Protein AF-A0A318NT45-F1 (afdb_monomer_lite)

Sequence (258 aa):
MYYARTGRYRSPLPPISAAEARRVRETSVDDDAWSARWTHQFTDLLQAVGDGPMYAGRWTLAWGMPSWSVAAHWHRLPAVDPDQGHITWFGYGDPVEDQRDILPLRRLSPHGAARVRSYRRQVREGVLPPALLWWVSGLDILLVLDGHDRIAAALAEHTVPAVVVLAPAPGPTWAAGADRHIVREYEGRLQALQPAANHGDELAKANIANITRRFAGQLNDVARSEGRTRAWPLPGGRAAWQQQAAQLAPDWTIGPAG

Radius of gyration: 21.65 Å; chains: 1; bounding box: 61×39×62 Å

pLDDT: mean 89.92, std 10.66, range [31.64, 98.5]

Structure (mmCIF, N/CA/C/O backbone):
data_AF-A0A318NT45-F1
#
_entry.id   AF-A0A318NT45-F1
#
loop_
_atom_site.group_PDB
_atom_site.id
_atom_site.type_symbol
_atom_site.label_atom_id
_atom_site.label_alt_id
_atom_site.label_comp_id
_atom_site.label_asym_id
_atom_site.label_entity_id
_atom_site.label_seq_id
_atom_site.pdbx_PDB_ins_code
_atom_site.Cartn_x
_atom_site.Cartn_y
_atom_site.Cartn_z
_atom_site.occupancy
_atom_site.B_iso_or_equiv
_atom_site.auth_seq_id
_atom_site.auth_comp_id
_atom_site.auth_asym_id
_atom_site.auth_atom_id
_atom_site.pdbx_PDB_model_num
ATOM 1 N N . MET A 1 1 ? -17.694 10.038 -3.379 1.00 78.38 1 MET A N 1
ATOM 2 C CA . MET A 1 1 ? -18.304 8.902 -2.644 1.00 78.38 1 MET A CA 1
ATOM 3 C C . MET A 1 1 ? -18.057 9.085 -1.158 1.00 78.38 1 MET A C 1
ATOM 5 O O . MET A 1 1 ? -16.931 9.388 -0.814 1.00 78.38 1 MET A O 1
ATOM 9 N N . TYR A 1 2 ? -19.044 8.937 -0.276 1.00 85.25 2 TYR A N 1
ATOM 10 C CA . TYR A 1 2 ? -18.831 9.150 1.165 1.00 85.25 2 TYR A CA 1
ATOM 11 C C . TYR A 1 2 ? -18.380 7.868 1.876 1.00 85.25 2 TYR A C 1
ATOM 13 O O . TYR A 1 2 ? -18.775 6.771 1.477 1.00 85.25 2 TYR A O 1
ATOM 21 N N . TYR A 1 3 ? -17.597 8.003 2.950 1.00 88.25 3 TYR A N 1
ATOM 22 C CA . TYR A 1 3 ? -17.246 6.906 3.857 1.00 88.25 3 TYR A CA 1
ATOM 23 C C . TYR A 1 3 ? -17.456 7.292 5.328 1.00 88.25 3 TYR A C 1
ATOM 25 O O . TYR A 1 3 ? -17.278 8.450 5.703 1.00 88.25 3 TYR A O 1
ATOM 33 N N . ALA A 1 4 ? -17.763 6.296 6.163 1.00 90.38 4 ALA A N 1
ATOM 34 C CA . ALA A 1 4 ? -17.699 6.381 7.621 1.00 90.38 4 ALA A CA 1
ATOM 35 C C . ALA A 1 4 ? -16.933 5.185 8.186 1.00 90.38 4 ALA A C 1
ATOM 37 O O . ALA A 1 4 ? -17.137 4.039 7.778 1.00 90.38 4 ALA A O 1
ATOM 38 N N . ARG A 1 5 ? -16.069 5.450 9.163 1.00 90.81 5 ARG A N 1
ATOM 39 C CA . ARG A 1 5 ? -15.395 4.428 9.958 1.00 90.81 5 ARG A CA 1
ATOM 40 C C . ARG A 1 5 ? -16.253 4.073 11.153 1.00 90.81 5 ARG A C 1
ATOM 42 O O . ARG A 1 5 ? -16.656 4.925 11.931 1.00 90.81 5 ARG A O 1
ATOM 49 N N . THR A 1 6 ? -16.448 2.781 11.351 1.00 90.38 6 THR A N 1
ATOM 50 C CA . THR A 1 6 ? -17.269 2.256 12.449 1.00 90.38 6 THR A CA 1
ATOM 51 C C . THR A 1 6 ? -16.499 2.136 13.767 1.00 90.38 6 THR A C 1
ATOM 53 O O . THR A 1 6 ? -17.055 1.709 14.774 1.00 90.38 6 THR A O 1
ATOM 56 N N . GLY A 1 7 ? -15.185 2.394 13.759 1.00 89.50 7 GLY A N 1
ATOM 57 C CA . GLY A 1 7 ? -14.290 2.138 14.895 1.00 89.50 7 GLY A CA 1
ATOM 58 C C . GLY A 1 7 ? -14.068 0.651 15.211 1.00 89.50 7 GLY A C 1
ATOM 59 O O . GLY A 1 7 ? -13.307 0.324 16.118 1.00 89.50 7 GLY A O 1
ATOM 60 N N . ARG A 1 8 ? -14.694 -0.268 14.462 1.00 90.56 8 ARG A N 1
ATOM 61 C CA . ARG A 1 8 ? -14.620 -1.721 14.704 1.00 90.56 8 ARG A CA 1
ATOM 62 C C . ARG A 1 8 ? -13.540 -2.430 13.899 1.00 90.56 8 ARG A C 1
ATOM 64 O O . ARG A 1 8 ? -13.354 -3.632 14.071 1.00 90.56 8 ARG A O 1
ATOM 71 N N . TYR A 1 9 ? -12.853 -1.707 13.018 1.00 93.12 9 TYR A N 1
ATOM 72 C CA . TYR A 1 9 ? -11.833 -2.289 12.164 1.00 93.12 9 TYR A CA 1
ATOM 73 C C . TYR A 1 9 ? -10.718 -2.948 12.982 1.00 93.12 9 TYR A C 1
ATOM 75 O O . TYR A 1 9 ? -10.145 -2.341 13.891 1.00 93.12 9 TYR A O 1
ATOM 83 N N . ARG A 1 10 ? -10.375 -4.179 12.605 1.00 92.12 10 ARG A N 1
ATOM 84 C CA . ARG A 1 10 ? -9.208 -4.908 13.095 1.00 92.12 10 ARG A CA 1
ATOM 85 C C . ARG A 1 10 ? -8.443 -5.426 11.890 1.00 92.12 10 ARG A C 1
ATOM 87 O O . ARG A 1 10 ? -9.055 -5.870 10.926 1.00 92.12 10 ARG A O 1
ATOM 94 N N . SER A 1 11 ? -7.117 -5.349 11.965 1.00 94.25 11 SER A N 1
ATOM 95 C CA . SER A 1 11 ? -6.263 -5.973 10.958 1.00 94.25 11 SER A CA 1
ATOM 96 C C . SER A 1 11 ? -6.586 -7.467 10.880 1.00 94.25 11 SER A C 1
ATOM 98 O O . SER A 1 11 ? -6.708 -8.088 11.942 1.00 94.25 11 SER A O 1
ATOM 100 N N . PRO A 1 12 ? -6.726 -8.044 9.673 1.00 93.38 12 PRO A N 1
ATOM 101 C CA . PRO A 1 12 ? -6.897 -9.484 9.525 1.00 93.38 12 PRO A CA 1
ATOM 102 C C . PRO A 1 12 ? -5.607 -10.239 9.865 1.00 93.38 12 PRO A C 1
ATOM 104 O O . PRO A 1 12 ? -5.652 -11.431 10.140 1.00 93.38 12 PRO A O 1
ATOM 107 N N . LEU A 1 13 ? -4.454 -9.559 9.861 1.00 94.19 13 LEU A N 1
ATOM 108 C CA . LEU A 1 13 ? -3.160 -10.187 10.084 1.00 94.19 13 LEU A CA 1
ATOM 109 C C . L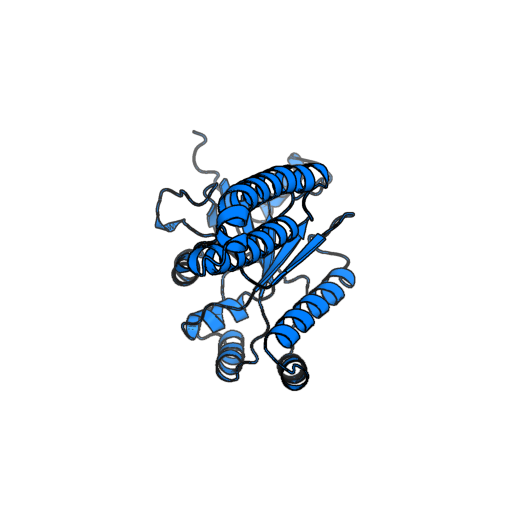EU A 1 13 ? -2.793 -10.232 11.574 1.00 94.19 13 LEU A C 1
ATOM 111 O O . LEU A 1 13 ? -3.100 -9.294 12.322 1.00 94.19 13 LEU A O 1
ATOM 115 N N . PRO A 1 14 ? -2.073 -11.278 12.020 1.00 93.19 14 PRO A N 1
ATOM 116 C CA . PRO A 1 14 ? -1.515 -11.299 13.361 1.00 93.19 14 PRO A CA 1
ATOM 117 C C . PRO A 1 14 ? -0.481 -10.170 13.540 1.00 93.19 14 PRO A C 1
ATOM 119 O O . PRO A 1 14 ? 0.184 -9.767 12.582 1.00 93.19 14 PRO A O 1
ATOM 122 N N . PRO A 1 15 ? -0.300 -9.647 14.768 1.00 93.12 15 PRO A N 1
ATOM 123 C CA . PRO A 1 15 ? 0.688 -8.606 15.021 1.00 93.12 15 PRO A CA 1
ATOM 124 C C . PRO A 1 15 ? 2.115 -9.069 14.704 1.00 93.12 15 PRO A C 1
ATOM 126 O O . PRO A 1 15 ? 2.600 -10.039 15.280 1.00 93.12 15 PRO A O 1
ATOM 129 N N . ILE A 1 16 ? 2.820 -8.307 13.868 1.00 94.94 16 ILE A N 1
ATOM 130 C CA . ILE A 1 16 ? 4.244 -8.528 13.591 1.00 94.94 16 ILE A CA 1
ATOM 131 C C . ILE A 1 16 ? 5.082 -8.006 14.761 1.00 94.94 16 ILE A C 1
ATOM 133 O O . ILE A 1 16 ? 4.992 -6.829 15.142 1.00 94.94 16 ILE A O 1
ATOM 137 N N . SER A 1 17 ? 5.903 -8.887 15.334 1.00 95.12 17 SER A N 1
ATOM 138 C CA . SER A 1 17 ? 6.776 -8.544 16.459 1.00 95.12 17 SER A CA 1
ATOM 139 C C . SER A 1 17 ? 8.066 -7.854 15.999 1.00 95.12 17 SER A C 1
ATOM 141 O O . SER A 1 17 ? 8.555 -8.071 14.894 1.00 95.12 17 SER A O 1
ATOM 143 N N . ALA A 1 18 ? 8.675 -7.051 16.877 1.00 95.75 18 ALA A N 1
ATOM 144 C CA . ALA A 1 18 ? 9.970 -6.429 16.585 1.00 95.75 18 ALA A CA 1
ATOM 145 C C . ALA A 1 18 ? 11.101 -7.464 16.428 1.00 95.75 18 ALA A C 1
ATOM 147 O O . ALA A 1 18 ? 12.020 -7.254 15.645 1.00 95.75 18 ALA A O 1
ATOM 148 N N . ALA A 1 19 ? 11.044 -8.578 17.169 1.00 97.25 19 ALA A N 1
ATOM 149 C CA . ALA A 1 19 ? 12.025 -9.658 17.055 1.00 97.25 19 ALA A CA 1
ATOM 150 C C . ALA A 1 19 ? 11.951 -10.334 15.681 1.00 97.25 19 ALA A C 1
ATOM 152 O O . ALA A 1 19 ? 12.971 -10.585 15.050 1.00 97.25 19 ALA A O 1
ATOM 153 N N . GLU A 1 20 ? 10.735 -10.564 15.191 1.00 96.62 20 GLU A N 1
ATOM 154 C CA . GLU A 1 20 ? 10.505 -11.052 13.837 1.00 96.62 20 GLU A CA 1
ATOM 155 C C . GLU A 1 20 ? 11.012 -10.080 12.776 1.00 96.62 20 GLU A C 1
ATOM 157 O O . GLU A 1 20 ? 11.734 -10.496 11.875 1.00 96.62 20 GLU A O 1
ATOM 162 N N . ALA A 1 21 ? 10.705 -8.791 12.916 1.00 96.88 21 ALA A N 1
ATOM 163 C CA . ALA A 1 21 ? 11.161 -7.781 11.972 1.00 96.88 21 ALA A CA 1
ATOM 164 C C . ALA A 1 21 ? 12.695 -7.734 11.855 1.00 96.88 21 ALA A C 1
ATOM 166 O O . ALA A 1 21 ? 13.238 -7.721 10.750 1.00 96.88 21 ALA A O 1
ATOM 167 N N . ARG A 1 22 ? 13.399 -7.795 12.993 1.00 97.50 22 ARG A N 1
ATOM 168 C CA . ARG A 1 22 ? 14.869 -7.867 13.027 1.00 97.50 22 ARG A CA 1
ATOM 169 C C . ARG A 1 22 ? 15.399 -9.150 12.404 1.00 97.50 22 ARG A C 1
ATOM 171 O O . ARG A 1 22 ? 16.281 -9.072 11.561 1.00 97.50 22 ARG A O 1
ATOM 178 N N . ARG A 1 23 ? 14.804 -10.302 12.724 1.00 97.56 23 ARG A N 1
ATOM 179 C CA . ARG A 1 23 ? 15.178 -11.594 12.127 1.00 97.56 23 ARG A CA 1
ATOM 180 C C . ARG A 1 23 ? 15.067 -11.568 10.600 1.00 97.56 23 ARG A C 1
ATOM 182 O O . ARG A 1 23 ? 15.953 -12.065 9.906 1.00 97.56 23 ARG A O 1
ATOM 189 N N . VAL A 1 24 ? 13.991 -10.993 10.056 1.00 96.94 24 VAL A N 1
ATOM 190 C CA . VAL A 1 24 ? 13.841 -10.842 8.599 1.00 96.94 24 VAL A CA 1
ATOM 191 C C . VAL A 1 24 ? 14.944 -9.938 8.042 1.00 96.94 24 VAL A C 1
ATOM 193 O O . VAL A 1 24 ? 15.505 -10.259 6.997 1.00 96.94 24 VAL A O 1
ATOM 196 N N . ARG A 1 25 ? 15.319 -8.859 8.745 1.00 96.62 25 ARG A N 1
ATOM 197 C CA . ARG A 1 25 ? 16.386 -7.950 8.294 1.00 96.62 25 ARG A CA 1
ATOM 198 C C . ARG A 1 25 ? 17.746 -8.634 8.305 1.00 96.62 25 ARG A C 1
ATOM 200 O O . ARG A 1 25 ? 18.435 -8.593 7.299 1.00 96.62 25 ARG A O 1
ATOM 207 N N . GLU A 1 26 ? 18.098 -9.290 9.403 1.00 96.88 26 GLU A N 1
ATOM 208 C CA . GLU A 1 26 ? 19.373 -9.996 9.589 1.00 96.88 26 GLU A CA 1
ATOM 209 C C . GLU A 1 26 ? 19.586 -11.109 8.555 1.00 96.88 26 GLU A C 1
ATOM 211 O O . GLU A 1 26 ? 20.712 -11.390 8.161 1.00 96.88 26 GLU A O 1
ATOM 216 N N . THR A 1 27 ? 18.500 -11.735 8.095 1.00 96.44 27 THR A N 1
ATOM 217 C CA . THR A 1 27 ? 18.540 -12.799 7.076 1.00 96.44 27 THR A CA 1
ATOM 218 C C . THR A 1 27 ? 18.368 -12.285 5.641 1.00 96.44 27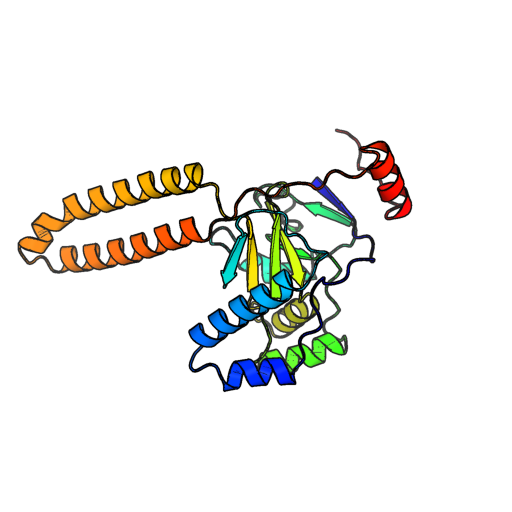 THR A C 1
ATOM 220 O O . THR A 1 27 ? 18.351 -13.083 4.696 1.00 96.44 27 THR A O 1
ATOM 223 N N . SER A 1 28 ? 18.222 -10.973 5.448 1.00 97.25 28 SER A N 1
ATOM 224 C CA . SER A 1 28 ? 18.153 -10.336 4.130 1.00 97.25 28 SER A CA 1
ATOM 225 C C . SER A 1 28 ? 19.535 -9.831 3.733 1.00 97.25 28 SER A C 1
ATOM 227 O O . SER A 1 28 ? 20.132 -9.039 4.452 1.00 97.25 28 SER A O 1
ATOM 229 N N . VAL A 1 29 ? 20.045 -10.300 2.593 1.00 96.25 29 VAL A N 1
ATOM 230 C CA . VAL A 1 29 ? 21.380 -9.918 2.095 1.00 96.25 29 VAL A CA 1
ATOM 231 C C . VAL A 1 29 ? 21.423 -8.482 1.567 1.00 96.25 29 VAL A C 1
ATOM 233 O O . VAL A 1 29 ? 22.469 -7.842 1.605 1.00 96.25 29 VAL A O 1
ATOM 236 N N . ASP A 1 30 ? 20.281 -7.979 1.109 1.00 96.44 30 ASP A N 1
ATOM 237 C CA . ASP A 1 30 ? 20.070 -6.646 0.560 1.00 96.44 30 ASP A CA 1
ATOM 238 C C . ASP A 1 30 ? 18.588 -6.236 0.712 1.00 96.44 30 ASP A C 1
ATOM 240 O O . ASP A 1 30 ? 17.769 -6.942 1.320 1.00 96.44 30 ASP A O 1
ATOM 244 N N . ASP A 1 31 ? 18.240 -5.062 0.183 1.00 95.44 31 ASP A N 1
ATOM 245 C CA . ASP A 1 31 ? 16.881 -4.522 0.247 1.00 95.44 31 ASP A CA 1
ATOM 246 C C . ASP A 1 31 ? 15.896 -5.263 -0.680 1.00 95.44 31 ASP A C 1
ATOM 248 O O . ASP A 1 31 ? 14.694 -5.303 -0.393 1.00 95.44 31 ASP A O 1
ATOM 252 N N . ASP A 1 32 ? 16.384 -5.920 -1.736 1.00 95.69 32 ASP A N 1
ATOM 253 C CA . ASP A 1 32 ? 15.561 -6.744 -2.627 1.00 95.69 32 ASP A CA 1
ATOM 254 C C . ASP A 1 32 ? 15.127 -8.033 -1.919 1.00 95.69 32 ASP A C 1
ATOM 256 O O . ASP A 1 32 ? 13.942 -8.385 -1.918 1.00 95.69 32 ASP A O 1
ATOM 260 N N . ALA A 1 33 ? 16.053 -8.698 -1.224 1.00 97.38 33 ALA A N 1
ATOM 261 C CA . ALA A 1 33 ? 15.767 -9.852 -0.381 1.00 97.38 33 ALA A CA 1
ATOM 262 C C . ALA A 1 33 ? 14.804 -9.489 0.757 1.00 97.38 33 ALA A C 1
ATOM 264 O O . ALA A 1 33 ? 13.873 -10.247 1.038 1.00 97.38 33 ALA A O 1
ATOM 265 N N . TRP A 1 34 ? 14.978 -8.318 1.378 1.00 97.31 34 TRP A N 1
ATOM 266 C CA . TRP A 1 34 ? 14.046 -7.798 2.384 1.00 97.31 34 TRP A CA 1
ATOM 267 C C . TRP A 1 34 ? 12.632 -7.634 1.816 1.00 97.31 34 TRP A C 1
ATOM 269 O O . TRP A 1 34 ? 11.659 -8.123 2.400 1.00 97.31 34 TRP A O 1
ATOM 279 N N . SER A 1 35 ? 12.525 -7.001 0.648 1.00 97.19 35 SER A N 1
ATOM 280 C CA . SER A 1 35 ? 11.254 -6.756 -0.037 1.00 97.19 35 SER A CA 1
ATOM 281 C C . SER A 1 35 ? 10.554 -8.062 -0.426 1.00 97.19 35 SER A C 1
ATOM 283 O O . SER A 1 35 ? 9.358 -8.244 -0.170 1.00 97.19 35 SER A O 1
ATOM 285 N N . ALA A 1 36 ? 11.307 -9.013 -0.984 1.00 96.69 36 ALA A N 1
ATOM 286 C CA . ALA A 1 36 ? 10.805 -10.327 -1.372 1.00 96.69 36 ALA A CA 1
ATOM 287 C C . ALA A 1 36 ? 10.332 -11.146 -0.160 1.00 96.69 36 ALA A C 1
ATOM 289 O O . ALA A 1 36 ? 9.245 -11.728 -0.201 1.00 96.69 36 ALA A O 1
ATOM 290 N N . ARG A 1 37 ? 11.096 -11.154 0.942 1.00 97.69 37 ARG A N 1
ATOM 291 C CA . ARG A 1 37 ? 10.732 -11.887 2.167 1.00 97.69 37 ARG A CA 1
ATOM 292 C C . ARG A 1 37 ? 9.445 -11.364 2.792 1.00 97.69 37 ARG A C 1
ATOM 294 O O . ARG A 1 37 ? 8.595 -12.171 3.151 1.00 97.69 37 ARG A O 1
ATOM 301 N N . TRP A 1 38 ? 9.260 -10.048 2.886 1.00 98.00 38 TRP A N 1
ATOM 302 C CA . TRP A 1 38 ? 8.002 -9.494 3.402 1.00 98.00 38 TRP A CA 1
ATOM 303 C C . TRP A 1 38 ? 6.815 -9.756 2.485 1.00 98.00 38 TRP A C 1
ATOM 305 O O . TRP A 1 38 ? 5.723 -10.046 2.970 1.00 98.00 38 TRP A O 1
ATOM 315 N N . THR A 1 39 ? 7.023 -9.689 1.170 1.00 97.31 39 THR A N 1
ATOM 316 C CA . THR A 1 39 ? 5.981 -10.021 0.190 1.00 97.31 39 THR A CA 1
ATOM 317 C C . THR A 1 39 ? 5.548 -11.486 0.334 1.00 97.31 39 THR A C 1
ATOM 319 O O . THR A 1 39 ? 4.351 -11.780 0.373 1.00 97.31 39 THR A O 1
ATOM 322 N N . HIS A 1 40 ? 6.505 -12.404 0.505 1.00 96.69 40 HIS A N 1
ATOM 323 C CA . HIS A 1 40 ? 6.228 -13.813 0.795 1.00 96.69 40 HIS A CA 1
ATOM 324 C C . HIS A 1 40 ? 5.523 -13.987 2.144 1.00 96.69 40 HIS A C 1
ATOM 326 O O . HIS A 1 40 ? 4.498 -14.654 2.227 1.00 96.69 40 HIS A O 1
ATOM 332 N N . GLN A 1 41 ? 6.012 -13.328 3.193 1.00 96.69 41 GLN A N 1
ATOM 333 C CA . GLN A 1 41 ? 5.420 -13.420 4.522 1.00 96.69 41 GLN A CA 1
ATOM 334 C C . GLN A 1 41 ? 3.966 -12.929 4.541 1.00 96.69 41 GLN A C 1
ATOM 336 O O . GLN A 1 41 ? 3.111 -13.580 5.135 1.00 96.69 41 GLN A O 1
ATOM 341 N N . PHE A 1 42 ? 3.646 -11.818 3.872 1.00 97.19 42 PHE A N 1
ATOM 342 C CA . PHE A 1 42 ? 2.253 -11.391 3.737 1.00 97.19 42 PHE A CA 1
ATOM 343 C C . PHE A 1 42 ? 1.414 -12.369 2.922 1.00 97.19 42 PHE A C 1
ATOM 345 O O . PHE A 1 42 ? 0.241 -12.537 3.237 1.00 97.19 42 PHE A O 1
ATOM 352 N N . THR A 1 43 ? 1.998 -13.033 1.924 1.00 95.19 43 THR A N 1
ATOM 353 C CA . THR A 1 43 ? 1.310 -14.093 1.178 1.00 95.19 43 THR A CA 1
ATOM 354 C C . THR A 1 43 ? 0.919 -15.240 2.111 1.00 95.19 43 THR A C 1
ATOM 356 O O . THR A 1 43 ? -0.253 -15.609 2.144 1.00 95.19 43 THR A O 1
ATOM 359 N N . ASP A 1 44 ? 1.853 -15.739 2.923 1.00 94.94 44 ASP A N 1
ATOM 360 C CA . ASP A 1 44 ? 1.591 -16.820 3.883 1.00 94.94 44 ASP A CA 1
ATOM 361 C C . ASP A 1 44 ? 0.528 -16.414 4.912 1.00 94.94 44 ASP A C 1
ATOM 363 O O . ASP A 1 44 ? -0.423 -17.153 5.171 1.00 94.94 44 ASP A O 1
ATOM 367 N N . LEU A 1 45 ? 0.656 -15.206 5.471 1.00 94.81 45 LEU A N 1
ATOM 368 C CA . LEU A 1 45 ? -0.291 -14.684 6.455 1.00 94.81 45 LEU A CA 1
ATOM 369 C C . LEU A 1 45 ? -1.694 -14.509 5.862 1.00 94.81 45 LEU A C 1
ATOM 371 O O . LEU A 1 45 ? -2.671 -14.854 6.519 1.00 94.81 45 LEU A O 1
ATOM 375 N N . LEU A 1 46 ? -1.803 -13.999 4.631 1.00 94.50 46 LEU A N 1
ATOM 376 C CA . LEU A 1 46 ? -3.085 -13.815 3.948 1.00 94.50 46 LEU A CA 1
ATOM 377 C C . LEU A 1 46 ? -3.743 -15.143 3.556 1.00 94.50 46 LEU A C 1
ATOM 379 O O . LEU A 1 46 ? -4.964 -15.234 3.573 1.00 94.50 46 LEU A O 1
ATOM 383 N N . GLN A 1 47 ? -2.959 -16.169 3.220 1.00 91.56 47 GLN A N 1
ATOM 384 C CA . GLN A 1 47 ? -3.490 -17.507 2.938 1.00 91.56 47 GLN A CA 1
ATOM 385 C C . GLN A 1 47 ? -3.947 -18.234 4.207 1.00 91.56 47 GLN A C 1
ATOM 387 O O . GLN A 1 47 ? -4.875 -19.039 4.152 1.00 91.56 47 GLN A O 1
ATOM 392 N N . ALA A 1 48 ? -3.306 -17.959 5.344 1.00 91.44 48 ALA A N 1
ATOM 393 C CA . ALA A 1 48 ? -3.664 -18.558 6.625 1.00 91.44 48 ALA A CA 1
ATOM 394 C C . ALA A 1 48 ? -4.944 -17.961 7.237 1.00 91.44 48 ALA A C 1
ATOM 396 O O . ALA A 1 48 ? -5.601 -18.621 8.045 1.00 91.44 48 ALA A O 1
ATOM 397 N N . VAL A 1 49 ? -5.305 -16.722 6.883 1.00 87.56 49 VAL A N 1
ATOM 398 C CA . VAL A 1 49 ? -6.513 -16.061 7.398 1.00 87.56 49 VAL A CA 1
ATOM 399 C C . VAL A 1 49 ? -7.718 -16.397 6.518 1.00 87.56 49 VAL A C 1
ATOM 401 O O . VAL A 1 49 ? -7.733 -16.129 5.322 1.00 87.56 49 VAL A O 1
ATOM 404 N N . GLY A 1 50 ? -8.754 -16.993 7.115 1.00 76.44 50 GLY A N 1
ATOM 405 C CA . GLY A 1 50 ? -10.000 -17.311 6.402 1.00 76.44 50 GLY A CA 1
ATOM 406 C C . GLY A 1 50 ? -10.882 -16.085 6.145 1.00 76.44 50 GLY A C 1
ATOM 407 O O . GLY A 1 50 ? -11.583 -16.026 5.139 1.00 76.44 50 GLY A O 1
ATOM 408 N N . ASP A 1 51 ? -10.798 -15.086 7.027 1.00 78.56 51 ASP A N 1
ATOM 409 C CA . ASP A 1 51 ? -11.593 -13.861 6.972 1.00 78.56 51 ASP A CA 1
ATOM 410 C C . ASP A 1 51 ? -10.723 -12.691 6.495 1.00 78.56 51 ASP A C 1
ATOM 412 O O . ASP A 1 51 ? -10.069 -11.998 7.279 1.00 78.56 51 ASP A O 1
ATOM 416 N N . GLY A 1 52 ? -10.696 -12.473 5.180 1.00 83.69 52 GLY A N 1
ATOM 417 C CA . GLY A 1 52 ? -9.907 -11.418 4.550 1.00 83.69 52 GLY A CA 1
ATOM 418 C C . GLY A 1 52 ? -10.533 -10.895 3.256 1.00 83.69 52 GLY A C 1
ATOM 419 O O . GLY A 1 52 ? -11.584 -11.367 2.825 1.00 83.69 52 GLY A O 1
ATOM 420 N N . PRO A 1 53 ? -9.887 -9.923 2.592 1.00 87.88 53 PRO A N 1
ATOM 421 C CA . PRO A 1 53 ? -10.379 -9.355 1.337 1.00 87.88 53 PRO A CA 1
ATOM 422 C C . PRO A 1 53 ? -10.225 -10.304 0.135 1.00 87.88 53 PRO A C 1
ATOM 424 O O . PRO A 1 53 ? -10.527 -9.928 -0.995 1.00 87.88 53 PRO A O 1
ATOM 427 N N . MET A 1 54 ? -9.715 -11.520 0.326 1.00 90.75 54 MET A N 1
ATOM 428 C CA . MET A 1 54 ? -9.451 -12.438 -0.773 1.00 90.75 54 MET A CA 1
ATOM 429 C C . MET A 1 54 ? -10.674 -13.306 -1.067 1.00 90.75 54 MET A C 1
ATOM 431 O O . MET A 1 54 ? -11.217 -13.976 -0.198 1.00 90.75 54 MET A O 1
ATOM 435 N N . TYR A 1 55 ? -11.094 -13.312 -2.329 1.00 88.56 55 TYR A N 1
ATOM 436 C CA . TYR A 1 55 ? -12.045 -14.275 -2.883 1.00 88.56 55 TYR A CA 1
ATOM 437 C C . TYR A 1 55 ? -11.331 -15.182 -3.892 1.00 88.56 55 TYR A C 1
ATOM 439 O O . TYR A 1 55 ? -10.216 -14.884 -4.332 1.00 88.56 55 TYR A O 1
ATOM 447 N N . ALA A 1 56 ? -11.995 -16.268 -4.299 1.00 88.75 56 ALA A N 1
ATOM 448 C CA . ALA A 1 56 ? -11.464 -17.212 -5.279 1.00 88.75 56 ALA A CA 1
ATOM 449 C C . ALA A 1 56 ? -11.031 -16.510 -6.579 1.00 88.75 56 ALA A C 1
ATOM 451 O O . ALA A 1 56 ? -11.844 -15.918 -7.296 1.00 88.75 56 ALA A O 1
ATOM 452 N N . GLY A 1 57 ? -9.740 -16.586 -6.889 1.00 89.62 57 GLY A N 1
ATOM 453 C CA . GLY A 1 57 ? -9.155 -15.924 -8.045 1.00 89.62 57 GLY A CA 1
ATOM 454 C C . GLY A 1 57 ? -7.651 -15.743 -7.902 1.00 89.62 57 GLY A C 1
ATOM 455 O O . GLY A 1 57 ? -7.044 -16.153 -6.915 1.00 89.62 57 GLY A O 1
ATOM 456 N N . ARG A 1 58 ? -7.051 -15.118 -8.915 1.00 92.00 58 ARG A N 1
ATOM 457 C CA . ARG A 1 58 ? -5.641 -14.729 -8.889 1.00 92.00 58 ARG A CA 1
ATOM 458 C C . ARG A 1 58 ? -5.498 -13.367 -8.221 1.00 92.00 58 ARG A C 1
ATOM 460 O O . ARG A 1 58 ? -6.252 -12.449 -8.536 1.00 92.00 58 ARG A O 1
ATOM 467 N N . TRP A 1 59 ? -4.499 -13.251 -7.360 1.00 94.00 59 TRP A N 1
ATOM 468 C CA . TRP A 1 59 ? -4.136 -12.034 -6.643 1.00 94.00 59 TRP A CA 1
ATOM 469 C C . TRP A 1 59 ? -2.660 -11.724 -6.874 1.00 94.00 59 TRP A C 1
ATOM 471 O O . TRP A 1 59 ? -1.869 -12.629 -7.147 1.00 94.00 59 TRP A O 1
ATOM 481 N N . THR A 1 60 ? -2.308 -10.451 -6.778 1.00 93.94 60 THR A N 1
ATOM 482 C CA . THR A 1 60 ? -0.940 -9.946 -6.804 1.00 93.94 60 THR A CA 1
ATOM 483 C C . THR A 1 60 ? -0.627 -9.299 -5.459 1.00 93.94 60 THR A C 1
ATOM 485 O O . THR A 1 60 ? -1.469 -8.625 -4.862 1.00 93.94 60 THR A O 1
ATOM 488 N N . LEU A 1 61 ? 0.594 -9.530 -4.976 1.00 95.19 61 LEU A N 1
ATOM 489 C CA . LEU A 1 61 ? 1.219 -8.710 -3.947 1.00 95.19 61 LEU A CA 1
ATOM 490 C C . LEU A 1 61 ? 2.425 -8.029 -4.587 1.00 95.19 61 LEU A C 1
ATOM 492 O O . LEU A 1 61 ? 3.357 -8.705 -5.026 1.00 95.19 61 LEU A O 1
ATOM 496 N N . ALA A 1 62 ? 2.390 -6.704 -4.665 1.00 94.50 62 ALA A N 1
ATOM 497 C CA . ALA A 1 62 ? 3.450 -5.905 -5.262 1.00 94.50 62 ALA A CA 1
ATOM 498 C C . ALA A 1 62 ? 4.123 -5.038 -4.198 1.00 94.50 62 ALA A C 1
ATOM 500 O O . ALA A 1 62 ? 3.454 -4.370 -3.414 1.00 94.50 62 ALA A O 1
ATOM 501 N N . TRP A 1 63 ? 5.453 -5.045 -4.170 1.00 95.75 63 TRP A N 1
ATOM 502 C CA . TRP A 1 63 ? 6.211 -4.116 -3.341 1.00 95.75 63 TRP A CA 1
ATOM 503 C C . TRP A 1 63 ? 6.166 -2.704 -3.931 1.00 95.75 63 TRP A C 1
ATOM 505 O O . TRP A 1 63 ? 6.395 -2.525 -5.130 1.00 95.75 63 TRP A O 1
ATOM 515 N N . GLY A 1 64 ? 5.958 -1.713 -3.067 1.00 94.75 64 GLY A N 1
ATOM 516 C CA . GLY A 1 64 ? 5.936 -0.301 -3.430 1.00 94.75 64 GLY A CA 1
ATOM 517 C C . GLY A 1 64 ? 4.553 0.209 -3.824 1.00 94.75 64 GLY A C 1
ATOM 518 O O . GLY A 1 64 ? 3.602 -0.549 -4.005 1.00 94.75 64 GLY A O 1
ATOM 519 N N . MET A 1 65 ? 4.446 1.534 -3.910 1.00 93.62 65 MET A N 1
ATOM 520 C CA . MET A 1 65 ? 3.227 2.182 -4.375 1.00 93.62 65 MET A CA 1
ATOM 521 C C . MET A 1 65 ? 3.069 2.014 -5.894 1.00 93.62 65 MET A C 1
ATOM 523 O O . MET A 1 65 ? 4.076 1.962 -6.607 1.00 93.62 65 MET A O 1
ATOM 527 N N . PRO A 1 66 ? 1.831 1.990 -6.408 1.00 91.44 66 PRO A N 1
ATOM 528 C CA . PRO A 1 66 ? 1.579 1.991 -7.843 1.00 91.44 66 PRO A CA 1
ATOM 529 C C . PRO A 1 66 ? 2.102 3.259 -8.525 1.00 91.44 66 PRO A C 1
ATOM 531 O O . PRO A 1 66 ? 2.188 4.322 -7.904 1.00 91.44 66 PRO A O 1
ATOM 534 N N . SER A 1 67 ? 2.394 3.175 -9.823 1.00 86.25 67 SER A N 1
ATOM 535 C CA . SER A 1 67 ? 2.965 4.289 -10.597 1.00 86.25 67 SER A CA 1
ATOM 536 C C . SER A 1 67 ? 2.038 5.501 -10.738 1.00 86.25 67 SER A C 1
ATOM 538 O O . SER A 1 67 ? 2.520 6.605 -10.973 1.00 86.25 67 SER A O 1
ATOM 540 N N . TRP A 1 68 ? 0.726 5.315 -10.571 1.00 86.94 68 TRP 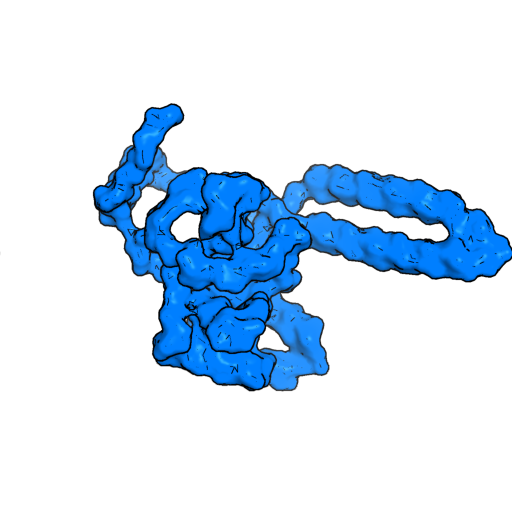A N 1
ATOM 541 C CA . TRP A 1 68 ? -0.263 6.395 -10.578 1.00 86.94 68 TRP A CA 1
ATOM 542 C C . TRP A 1 68 ? -0.328 7.172 -9.253 1.00 86.94 68 TRP A C 1
ATOM 544 O O . TRP A 1 68 ? -0.946 8.232 -9.206 1.00 86.94 68 TRP A O 1
ATOM 554 N N . SER A 1 69 ? 0.297 6.669 -8.183 1.00 89.62 69 SER A N 1
ATOM 555 C CA . SER A 1 69 ? 0.274 7.326 -6.873 1.00 89.62 69 SER A CA 1
ATOM 556 C C . SER A 1 69 ? 1.096 8.617 -6.841 1.00 89.62 69 SER A C 1
ATOM 558 O O . SER A 1 69 ? 2.118 8.761 -7.516 1.00 89.62 69 SER A O 1
ATOM 560 N N . VAL A 1 70 ? 0.680 9.559 -5.997 1.00 89.19 70 VAL A N 1
ATOM 561 C CA . VAL A 1 70 ? 1.328 10.858 -5.825 1.00 89.19 70 VAL A CA 1
ATOM 562 C C . VAL A 1 70 ? 2.033 10.886 -4.473 1.00 89.19 70 VAL A C 1
ATOM 564 O O . VAL A 1 70 ? 1.418 11.013 -3.416 1.00 89.19 70 VAL A O 1
ATOM 567 N N . ALA A 1 71 ? 3.366 10.845 -4.493 1.00 89.19 71 ALA A N 1
ATOM 568 C CA . ALA A 1 71 ? 4.184 10.775 -3.278 1.00 89.19 71 ALA A CA 1
ATOM 569 C C . ALA A 1 71 ? 3.863 11.870 -2.235 1.00 89.19 71 ALA A C 1
ATOM 571 O O . ALA A 1 71 ? 3.911 11.614 -1.032 1.00 89.19 71 ALA A O 1
ATOM 572 N N . ALA A 1 72 ? 3.480 13.074 -2.679 1.00 88.06 72 ALA A N 1
ATOM 573 C CA . ALA A 1 72 ? 3.121 14.187 -1.798 1.00 88.06 72 ALA A CA 1
ATOM 574 C C . ALA A 1 72 ? 1.887 13.910 -0.911 1.00 88.06 72 ALA A C 1
ATOM 576 O O . ALA A 1 72 ? 1.748 14.533 0.146 1.00 88.06 72 ALA A O 1
ATOM 577 N N . HIS A 1 73 ? 1.014 12.966 -1.288 1.00 89.88 73 HIS A N 1
ATOM 578 C CA . HIS A 1 73 ? -0.176 12.608 -0.509 1.00 89.88 73 HIS A CA 1
ATOM 579 C C . HIS A 1 73 ? 0.171 11.984 0.853 1.00 89.88 73 HIS A C 1
ATOM 581 O O . HIS A 1 73 ? -0.577 12.164 1.816 1.00 89.88 73 HIS A O 1
ATOM 587 N N . TRP A 1 74 ? 1.338 11.342 0.996 1.00 91.38 74 TRP A N 1
ATOM 588 C CA .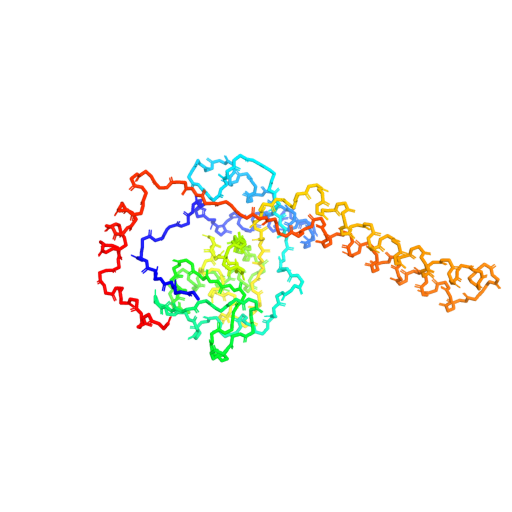 TRP A 1 74 ? 1.779 10.767 2.273 1.00 91.38 74 TRP A CA 1
ATOM 589 C C . TRP A 1 74 ? 1.865 11.792 3.405 1.00 91.38 74 TRP A C 1
ATOM 591 O O . TRP A 1 74 ? 1.430 11.520 4.523 1.00 91.38 74 TRP A O 1
ATOM 601 N N . HIS A 1 75 ? 2.393 12.983 3.121 1.00 85.19 75 HIS A N 1
ATOM 602 C CA . HIS A 1 75 ? 2.556 14.034 4.128 1.00 85.19 75 HIS A CA 1
ATOM 603 C C . HIS A 1 75 ? 1.227 14.669 4.542 1.00 85.19 75 HIS A C 1
ATOM 605 O O . HIS A 1 75 ? 1.114 15.182 5.654 1.00 85.19 75 HIS A O 1
ATOM 611 N N . ARG A 1 76 ? 0.217 14.615 3.666 1.00 85.12 76 ARG A N 1
ATOM 612 C CA . ARG A 1 76 ? -1.131 15.117 3.952 1.00 85.12 76 ARG A CA 1
ATOM 613 C C . ARG A 1 76 ? -1.941 14.133 4.780 1.00 85.12 76 ARG A C 1
ATOM 615 O O . ARG A 1 76 ? -2.772 14.572 5.568 1.00 85.12 76 ARG A O 1
ATOM 622 N N . LEU A 1 77 ? -1.669 12.832 4.645 1.00 87.44 77 LEU A N 1
ATOM 623 C CA . LEU A 1 77 ? -2.465 11.756 5.234 1.00 87.44 77 LEU A CA 1
ATOM 624 C C . LEU A 1 77 ? -2.854 11.984 6.710 1.00 87.44 77 LEU A C 1
ATOM 626 O O . LEU A 1 77 ? -4.027 11.806 7.011 1.00 87.44 77 LEU A O 1
ATOM 630 N N . PRO A 1 78 ? -1.969 12.427 7.631 1.00 83.94 78 PRO A N 1
ATOM 631 C CA . PRO A 1 78 ? -2.361 12.672 9.023 1.00 83.94 78 PRO A CA 1
ATOM 632 C C . PRO A 1 78 ? -3.354 13.830 9.217 1.00 83.94 78 PRO A C 1
ATOM 634 O O . PRO A 1 78 ? -4.101 13.828 10.192 1.00 83.94 78 PRO A O 1
ATOM 637 N N . ALA A 1 79 ? -3.343 14.824 8.325 1.00 80.06 79 ALA A N 1
ATOM 638 C CA . ALA A 1 79 ? -4.249 15.971 8.368 1.00 80.06 79 ALA A CA 1
ATOM 639 C C . ALA A 1 79 ? -5.623 15.650 7.755 1.00 80.06 79 ALA A C 1
ATOM 641 O O . ALA A 1 79 ? -6.624 16.233 8.163 1.00 80.06 79 ALA A O 1
ATOM 642 N N . VAL A 1 80 ? -5.675 14.694 6.821 1.00 73.81 80 VAL A N 1
ATOM 643 C CA . VAL A 1 80 ? -6.864 14.353 6.017 1.00 73.81 80 VAL A CA 1
ATOM 644 C C . VAL A 1 80 ? -7.459 12.998 6.429 1.00 73.81 80 VAL A C 1
ATOM 646 O O . VAL A 1 80 ? -7.897 12.201 5.604 1.00 73.81 80 VAL A O 1
ATOM 649 N N . ASP A 1 81 ? -7.459 12.724 7.741 1.00 81.81 81 ASP A N 1
ATOM 650 C CA . ASP A 1 81 ? -7.873 11.442 8.337 1.00 81.81 81 ASP A CA 1
ATOM 651 C C . ASP A 1 81 ? -9.112 11.535 9.269 1.00 81.81 81 ASP A C 1
ATOM 653 O O . ASP A 1 81 ? -9.051 11.106 10.436 1.00 81.81 81 ASP A O 1
ATOM 657 N N . PRO A 1 82 ? -10.250 12.121 8.831 1.00 86.06 82 PRO A N 1
ATOM 658 C CA . PRO A 1 82 ? -11.469 12.136 9.631 1.00 86.06 82 PRO A CA 1
ATOM 659 C C . PRO A 1 82 ? -12.159 10.762 9.637 1.00 86.06 82 PRO A C 1
ATOM 661 O O . PRO A 1 82 ? -11.987 9.938 8.733 1.00 86.06 82 PRO A O 1
ATOM 664 N N . ASP A 1 83 ? -12.970 10.512 10.670 1.00 88.50 83 ASP A N 1
ATOM 665 C CA . ASP A 1 83 ? -13.745 9.268 10.788 1.00 88.50 83 ASP A CA 1
ATOM 666 C C . ASP A 1 83 ? -14.929 9.215 9.810 1.00 88.50 83 ASP A C 1
ATOM 668 O O . ASP A 1 83 ? -15.404 8.129 9.486 1.00 88.50 83 ASP A O 1
ATOM 672 N N . GLN A 1 84 ? -15.359 10.364 9.290 1.00 88.00 84 GLN A N 1
ATOM 673 C CA . GLN A 1 84 ? -16.325 10.481 8.202 1.00 88.00 84 GLN A CA 1
ATOM 674 C C . GLN A 1 84 ? -15.800 11.475 7.168 1.00 88.00 84 GLN A C 1
ATOM 676 O O . GLN A 1 84 ? -15.227 12.499 7.537 1.00 88.00 84 GLN A O 1
ATOM 681 N N . GLY A 1 85 ? -15.987 11.184 5.886 1.00 84.69 85 GLY A N 1
ATOM 682 C CA . GLY A 1 85 ? -15.501 12.049 4.815 1.00 84.69 85 GLY A CA 1
ATOM 683 C C . GLY A 1 85 ? -15.937 11.565 3.442 1.00 84.69 85 GLY A C 1
ATOM 684 O O . GLY A 1 85 ? -16.829 10.721 3.316 1.00 84.69 85 GLY A O 1
ATOM 685 N N . HIS A 1 86 ? -15.295 12.080 2.398 1.00 82.12 86 HIS A N 1
ATOM 686 C CA . HIS A 1 86 ? -15.585 11.683 1.027 1.00 82.12 86 HIS A CA 1
ATOM 687 C C . HIS A 1 86 ? -14.314 11.329 0.262 1.00 82.12 86 HIS A C 1
ATOM 689 O O . HIS A 1 86 ? -13.272 11.935 0.453 1.00 82.12 86 HIS A O 1
ATOM 695 N N . ILE A 1 87 ? -14.389 10.294 -0.565 1.00 80.81 87 ILE A N 1
ATOM 696 C CA . ILE A 1 87 ? -13.374 9.867 -1.524 1.00 80.81 87 ILE A CA 1
ATOM 697 C C . ILE A 1 87 ? -13.756 10.466 -2.875 1.00 80.81 87 ILE A C 1
ATOM 699 O O . ILE A 1 87 ? -14.898 10.295 -3.334 1.00 80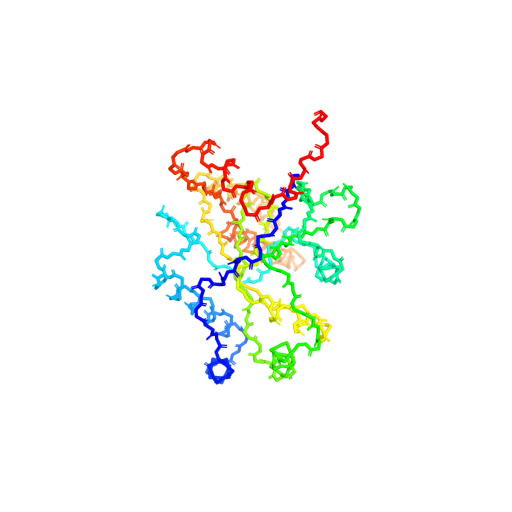.81 87 ILE A O 1
ATOM 703 N N . THR A 1 88 ? -12.816 11.165 -3.497 1.00 73.25 88 THR A N 1
ATOM 704 C CA . THR A 1 88 ? -12.941 11.669 -4.864 1.00 73.25 88 THR A CA 1
ATOM 705 C C . THR A 1 88 ? -12.423 10.612 -5.835 1.00 73.25 88 THR A C 1
ATOM 707 O O . THR A 1 88 ? -11.478 9.885 -5.542 1.00 73.25 88 THR A O 1
ATOM 710 N N . TRP A 1 89 ? -13.103 10.461 -6.968 1.00 66.19 89 TRP A N 1
ATOM 711 C CA . TRP A 1 89 ? -12.706 9.504 -8.000 1.00 66.19 89 TRP A CA 1
ATOM 712 C C . TRP A 1 89 ? -11.510 10.066 -8.787 1.00 66.19 89 TRP A C 1
ATOM 714 O O . TRP A 1 89 ? -11.497 11.264 -9.083 1.00 66.19 89 TRP A O 1
ATOM 724 N N . PHE A 1 90 ? -10.531 9.219 -9.127 1.00 61.78 90 PHE A N 1
ATOM 725 C CA . PHE A 1 90 ? -9.350 9.554 -9.937 1.00 61.78 90 PHE A CA 1
ATOM 726 C C . PHE A 1 90 ? -8.402 10.624 -9.374 1.00 61.78 90 PHE A C 1
ATOM 728 O O . PHE A 1 90 ? -7.652 11.237 -10.131 1.00 61.78 90 PHE A O 1
ATOM 735 N N . GLY A 1 91 ? -8.427 10.896 -8.066 1.00 53.38 91 GLY A N 1
ATOM 736 C CA . GLY A 1 91 ? -7.471 11.818 -7.434 1.00 53.38 91 GLY A CA 1
ATOM 737 C C . GLY A 1 91 ? -7.551 13.280 -7.907 1.00 53.38 91 GLY A C 1
ATOM 738 O O . GLY A 1 91 ? -6.794 14.115 -7.420 1.00 53.38 91 GLY A O 1
ATOM 739 N N . TYR A 1 92 ? -8.496 13.633 -8.787 1.00 58.06 92 TYR A N 1
ATOM 740 C CA . TYR A 1 92 ? -8.735 15.003 -9.266 1.00 58.06 92 TYR A CA 1
ATOM 741 C C . TYR A 1 92 ? -9.494 15.875 -8.248 1.00 58.06 92 TYR A C 1
ATOM 743 O O . TYR A 1 92 ? -10.063 16.898 -8.616 1.00 58.06 92 TYR A O 1
ATOM 751 N N . GLY A 1 93 ? -9.549 15.453 -6.983 1.00 53.47 93 GLY A N 1
ATOM 752 C CA . GLY A 1 93 ? -10.476 15.962 -5.981 1.00 53.47 93 GLY A CA 1
ATOM 753 C C . GLY A 1 93 ? -10.395 17.466 -5.747 1.00 53.47 93 GLY A C 1
ATOM 754 O O . GLY A 1 93 ? -9.383 17.971 -5.257 1.00 53.47 93 GLY A O 1
ATOM 755 N N . ASP A 1 94 ? -11.499 18.132 -6.082 1.00 53.34 94 ASP A N 1
ATOM 756 C CA . ASP A 1 94 ? -12.009 19.310 -5.393 1.00 53.34 94 ASP A CA 1
ATOM 757 C C . ASP A 1 94 ? -12.831 18.813 -4.179 1.00 53.34 94 ASP A C 1
ATOM 759 O O . ASP A 1 94 ? -13.717 17.969 -4.368 1.00 53.34 94 ASP A O 1
ATOM 763 N N . PRO A 1 95 ? -12.528 19.262 -2.952 1.00 64.44 95 PRO A N 1
ATOM 764 C CA . PRO A 1 95 ? -11.490 20.231 -2.643 1.00 64.44 95 PRO A CA 1
ATOM 765 C C . PRO A 1 95 ? -10.114 19.568 -2.457 1.00 64.44 95 PRO A C 1
ATOM 767 O O . PRO A 1 95 ? -9.995 18.371 -2.185 1.00 64.44 95 PRO A O 1
ATOM 770 N N . VAL A 1 96 ? -9.048 20.349 -2.671 1.00 68.38 96 VAL A N 1
ATOM 771 C CA . VAL A 1 96 ? -7.646 19.874 -2.717 1.00 68.38 96 VAL A CA 1
ATOM 772 C C . VAL A 1 96 ? -7.246 19.125 -1.443 1.00 68.38 96 VAL A C 1
ATOM 774 O O . VAL A 1 96 ? -6.407 18.219 -1.479 1.00 68.38 96 VAL A O 1
ATOM 777 N N . GLU A 1 97 ? -7.853 19.488 -0.317 1.00 67.81 97 GLU A N 1
ATOM 778 C CA . GLU A 1 97 ? -7.682 18.840 0.979 1.00 67.81 97 GLU A CA 1
ATOM 779 C C . GLU A 1 97 ? -8.147 17.379 1.023 1.00 67.81 97 GLU A C 1
ATOM 781 O O . GLU A 1 97 ? -7.700 16.650 1.900 1.00 67.81 97 GLU A O 1
ATOM 786 N N . ASP A 1 98 ? -8.959 16.904 0.078 1.00 70.88 98 ASP A N 1
ATOM 787 C CA . ASP A 1 98 ? -9.412 15.508 0.041 1.00 70.88 98 ASP A CA 1
ATOM 788 C C . ASP A 1 98 ? -8.591 14.610 -0.899 1.00 70.88 98 ASP A C 1
ATOM 790 O O . ASP A 1 98 ? -8.827 13.398 -0.966 1.00 70.88 98 ASP A O 1
ATOM 794 N N . GLN A 1 99 ? -7.581 15.169 -1.577 1.00 78.75 99 GLN A N 1
ATOM 795 C CA . GLN A 1 99 ? -6.669 14.420 -2.447 1.00 78.75 99 GLN A CA 1
ATOM 796 C C . GLN A 1 99 ? -5.826 13.421 -1.650 1.00 78.75 99 GLN A C 1
ATOM 798 O O . GLN A 1 99 ? -4.988 13.793 -0.819 1.00 78.75 99 GLN A O 1
ATOM 803 N N . ARG A 1 100 ? -6.039 12.134 -1.930 1.00 84.31 100 ARG A N 1
ATOM 804 C CA . ARG A 1 100 ? -5.308 11.018 -1.329 1.00 84.31 100 ARG A CA 1
ATOM 805 C C . ARG A 1 100 ? -5.390 9.781 -2.213 1.00 84.31 100 ARG A C 1
ATOM 807 O O . ARG A 1 100 ? -6.436 9.493 -2.780 1.00 84.31 100 ARG A O 1
ATOM 814 N N . ASP A 1 101 ? -4.319 8.998 -2.208 1.00 89.38 101 ASP A N 1
ATOM 815 C CA . ASP A 1 101 ? -4.287 7.681 -2.866 1.00 89.38 101 ASP A CA 1
ATOM 816 C C . ASP A 1 101 ? -4.688 6.557 -1.905 1.00 89.38 101 ASP A C 1
ATOM 818 O O . ASP A 1 101 ? -4.935 5.420 -2.309 1.00 89.38 101 ASP A O 1
ATOM 822 N N . ILE A 1 102 ? -4.703 6.870 -0.604 1.00 92.38 102 ILE A N 1
ATOM 823 C CA . ILE A 1 102 ? -4.823 5.906 0.481 1.00 92.38 102 ILE A CA 1
ATOM 824 C C . ILE A 1 102 ? -5.921 6.335 1.448 1.00 92.38 102 ILE A C 1
ATOM 826 O O . ILE A 1 102 ? -5.970 7.487 1.875 1.00 92.38 102 ILE A O 1
ATOM 830 N N . LEU A 1 103 ? -6.753 5.381 1.864 1.00 93.56 103 LEU A N 1
ATOM 831 C CA . LEU A 1 103 ? -7.725 5.548 2.938 1.00 93.56 103 LEU A CA 1
ATOM 832 C C . LEU A 1 103 ? -7.454 4.552 4.078 1.00 93.56 103 LEU A C 1
ATOM 834 O O . LEU A 1 103 ? -7.646 3.342 3.925 1.00 93.56 103 LEU A O 1
ATOM 838 N N . PRO A 1 104 ? -7.056 5.031 5.265 1.00 95.31 104 PRO A N 1
ATOM 839 C CA . PRO A 1 104 ? -6.947 4.177 6.435 1.00 95.31 104 PRO A CA 1
ATOM 840 C C . PRO A 1 104 ? -8.315 3.601 6.844 1.00 95.31 104 PRO A C 1
ATOM 842 O O . PRO A 1 104 ? -9.307 4.322 6.904 1.00 95.31 104 PRO A O 1
ATOM 845 N N . LEU A 1 105 ? -8.403 2.299 7.142 1.00 94.56 105 LEU A N 1
ATOM 846 C CA . LEU A 1 105 ? -9.655 1.685 7.635 1.00 94.56 105 LEU A CA 1
ATOM 847 C C . LEU A 1 105 ? -9.983 2.011 9.104 1.00 94.56 105 LEU A C 1
ATOM 849 O O . LEU A 1 105 ? -11.124 1.881 9.546 1.00 94.56 105 LEU A O 1
ATOM 853 N N . ARG A 1 106 ? -8.987 2.482 9.854 1.00 93.94 106 ARG A N 1
ATOM 854 C CA . ARG A 1 106 ? -9.136 3.133 11.157 1.00 93.94 106 ARG A CA 1
ATOM 855 C C . ARG A 1 106 ? -8.261 4.375 11.188 1.00 93.94 106 ARG A C 1
ATOM 857 O O . ARG A 1 106 ? -7.282 4.440 10.446 1.00 93.94 106 ARG A O 1
ATOM 864 N N . ARG A 1 107 ? -8.556 5.291 12.107 1.00 92.81 107 ARG A N 1
ATOM 865 C CA . ARG A 1 107 ? -7.717 6.463 12.344 1.00 92.81 107 ARG A CA 1
ATOM 866 C C . ARG A 1 107 ? -6.272 6.068 12.661 1.00 92.81 107 ARG A C 1
ATOM 868 O O . ARG A 1 107 ? -6.021 5.112 13.418 1.00 92.81 107 ARG A O 1
ATOM 875 N N . LEU A 1 108 ? -5.331 6.799 12.067 1.00 94.25 108 LEU A N 1
ATOM 876 C CA . LEU A 1 108 ? -3.915 6.689 12.394 1.00 94.25 108 LEU A CA 1
ATOM 877 C C . LEU A 1 108 ? -3.708 7.080 13.858 1.00 94.25 108 LEU A C 1
ATOM 879 O O . LEU A 1 108 ? -4.251 8.071 14.346 1.00 94.25 108 LEU A O 1
ATOM 883 N N . SER A 1 109 ? -2.935 6.283 14.590 1.00 94.50 109 SER A N 1
ATOM 884 C CA . SER A 1 109 ? -2.669 6.606 15.987 1.00 94.50 109 SER A CA 1
ATOM 885 C C . SER A 1 109 ? -1.785 7.855 16.106 1.00 94.50 109 SER A C 1
ATOM 887 O O . SER A 1 109 ? -0.884 8.042 15.285 1.00 94.50 109 SER A O 1
ATOM 889 N N . PRO A 1 110 ? -1.985 8.695 17.142 1.00 93.00 110 PRO A N 1
ATOM 890 C CA . PRO A 1 110 ? -1.153 9.873 17.362 1.00 93.00 110 PRO A CA 1
ATOM 891 C C . PRO A 1 110 ? 0.334 9.519 17.467 1.00 93.00 110 PRO A C 1
ATOM 893 O O . PRO A 1 110 ? 0.695 8.484 18.033 1.00 93.00 110 PRO A O 1
ATOM 896 N N . HIS A 1 111 ? 1.210 10.421 17.018 1.00 90.88 111 HIS A N 1
ATOM 897 C CA . HIS A 1 111 ? 2.671 10.235 17.028 1.00 90.88 111 HIS A CA 1
ATOM 898 C C . HIS A 1 111 ? 3.254 9.910 18.421 1.00 90.88 111 HIS A C 1
ATOM 900 O O . HIS A 1 111 ? 4.320 9.299 18.538 1.00 90.88 111 HIS A O 1
ATOM 906 N N . GLY A 1 112 ? 2.557 10.325 19.485 1.00 92.38 112 GLY A N 1
ATOM 907 C CA . GLY A 1 112 ? 2.912 10.064 20.876 1.00 92.38 112 GLY A CA 1
ATOM 908 C C . GLY A 1 112 ? 2.433 8.716 21.420 1.00 92.38 112 GLY A C 1
ATOM 909 O O . GLY A 1 112 ? 2.829 8.366 22.526 1.00 92.38 112 GLY A O 1
ATOM 910 N N . ALA A 1 113 ? 1.616 7.939 20.704 1.00 96.81 113 ALA A N 1
ATOM 911 C CA . ALA A 1 113 ? 1.099 6.661 21.198 1.00 96.81 113 ALA A CA 1
ATOM 912 C C . ALA A 1 113 ? 2.227 5.635 21.423 1.00 96.81 113 ALA A C 1
ATOM 914 O O . ALA A 1 113 ? 3.168 5.551 20.634 1.00 96.81 113 ALA A O 1
ATOM 915 N N . ALA A 1 114 ? 2.133 4.815 22.478 1.00 96.69 114 ALA A N 1
ATOM 916 C CA . ALA A 1 114 ? 3.201 3.880 22.865 1.00 96.69 114 ALA A CA 1
ATOM 917 C C . ALA A 1 114 ? 3.621 2.934 21.725 1.00 96.69 114 ALA A C 1
ATOM 919 O O . ALA A 1 114 ? 4.813 2.739 21.483 1.00 96.69 114 ALA A O 1
ATOM 920 N N . ARG A 1 115 ? 2.641 2.409 20.978 1.00 95.31 115 ARG A N 1
ATOM 921 C CA . ARG A 1 115 ? 2.882 1.541 19.819 1.00 95.31 115 ARG A CA 1
ATOM 922 C C . ARG A 1 115 ? 3.578 2.279 18.672 1.00 95.31 115 ARG A C 1
ATOM 924 O O . ARG A 1 115 ? 4.535 1.753 18.115 1.00 95.31 115 ARG A O 1
ATOM 931 N N . VAL A 1 116 ? 3.175 3.520 18.390 1.00 97.75 116 VAL A N 1
ATOM 932 C CA . VAL A 1 116 ? 3.828 4.370 17.382 1.00 97.75 116 VAL A CA 1
ATOM 933 C C . VAL A 1 116 ? 5.268 4.678 17.791 1.00 97.75 116 VAL A C 1
ATOM 935 O O . VAL A 1 116 ? 6.170 4.499 16.984 1.00 97.75 116 VAL A O 1
ATOM 938 N N . ARG A 1 117 ? 5.537 5.024 19.059 1.00 98.00 117 ARG A N 1
ATOM 939 C CA . ARG A 1 117 ? 6.915 5.230 19.556 1.00 98.00 117 ARG A CA 1
ATOM 940 C C . ARG A 1 117 ? 7.795 3.987 19.395 1.00 98.00 117 ARG A C 1
ATOM 942 O O . ARG A 1 117 ? 8.956 4.110 19.014 1.00 98.00 117 ARG A O 1
ATOM 949 N N . SER A 1 118 ? 7.246 2.799 19.655 1.00 97.38 118 SER A N 1
ATOM 950 C CA . SER A 1 118 ? 7.958 1.533 19.434 1.00 97.38 118 SER A CA 1
ATOM 951 C C . SER A 1 118 ? 8.311 1.325 17.957 1.00 97.38 118 SER A C 1
ATOM 953 O O . SER A 1 118 ? 9.449 0.980 17.644 1.00 97.38 118 SER A O 1
ATOM 955 N N . TYR A 1 119 ? 7.383 1.598 17.037 1.00 98.38 119 TYR A N 1
ATOM 956 C CA . TYR A 1 119 ? 7.660 1.511 15.601 1.00 98.38 119 TYR A CA 1
ATOM 957 C C . TYR A 1 119 ? 8.596 2.617 15.100 1.00 98.38 119 TYR A C 1
ATOM 959 O O . TYR A 1 119 ? 9.438 2.340 14.258 1.00 98.38 119 TYR A O 1
ATOM 967 N N . ARG A 1 120 ? 8.552 3.834 15.655 1.00 98.25 120 ARG A N 1
ATOM 968 C CA . ARG A 1 120 ? 9.508 4.910 15.324 1.00 98.25 120 ARG A CA 1
ATOM 969 C C . ARG A 1 120 ? 10.947 4.497 15.626 1.00 98.25 120 ARG A C 1
ATOM 971 O O . ARG A 1 120 ? 11.854 4.788 14.856 1.00 98.25 120 ARG A O 1
ATOM 978 N N . ARG A 1 121 ? 11.160 3.750 16.714 1.00 98.00 121 ARG A N 1
ATOM 979 C CA . ARG A 1 121 ? 12.461 3.128 16.988 1.00 98.00 121 ARG A CA 1
ATOM 980 C C . ARG A 1 121 ? 12.861 2.145 15.881 1.00 98.00 121 ARG A C 1
ATOM 982 O O . ARG A 1 121 ? 13.999 2.188 15.438 1.00 98.00 121 ARG A O 1
ATOM 989 N N . GLN A 1 122 ? 11.936 1.315 15.402 1.00 98.25 122 GLN A N 1
ATOM 990 C CA . GLN A 1 122 ? 12.202 0.389 14.292 1.00 98.25 122 GLN A CA 1
ATOM 991 C C . GLN A 1 122 ? 12.489 1.110 12.967 1.00 98.25 122 GLN A C 1
ATOM 993 O O . GLN A 1 122 ? 13.304 0.620 12.194 1.00 98.25 122 GLN A O 1
ATOM 998 N N . VAL A 1 123 ? 11.875 2.275 12.716 1.00 98.19 123 VAL A N 1
ATOM 999 C CA . VAL A 1 123 ? 12.212 3.130 11.560 1.00 98.19 123 VAL A CA 1
ATOM 1000 C C . VAL A 1 123 ? 13.682 3.529 11.617 1.00 98.19 123 VAL A C 1
ATOM 1002 O O . VAL A 1 123 ? 14.416 3.295 10.665 1.00 98.19 123 VAL A O 1
ATOM 1005 N N . ARG A 1 124 ? 14.132 4.061 12.760 1.00 97.81 124 ARG A N 1
ATOM 1006 C CA . ARG A 1 124 ? 15.529 4.484 12.960 1.00 97.81 124 ARG A CA 1
ATOM 1007 C C . ARG A 1 124 ? 16.522 3.325 12.897 1.00 97.81 124 ARG A C 1
ATOM 1009 O O . ARG A 1 124 ? 17.650 3.516 12.467 1.00 97.81 124 ARG A O 1
ATOM 1016 N N . GLU A 1 125 ? 16.105 2.138 13.333 1.00 96.69 125 GLU A N 1
ATOM 1017 C CA . GLU A 1 125 ? 16.891 0.901 13.235 1.00 96.69 125 GLU A CA 1
ATOM 1018 C C . GLU A 1 125 ? 16.897 0.308 11.809 1.00 96.69 125 GLU A C 1
ATOM 1020 O O . GLU A 1 125 ? 17.642 -0.633 11.557 1.00 96.69 125 GLU A O 1
ATOM 1025 N N . GLY A 1 126 ? 16.084 0.821 10.875 1.00 96.62 126 GLY A N 1
ATOM 1026 C CA . GLY A 1 126 ? 15.983 0.284 9.512 1.00 96.62 126 GLY A CA 1
ATOM 1027 C C . GLY A 1 126 ? 15.301 -1.086 9.436 1.00 96.62 126 GLY A C 1
ATOM 1028 O O . GLY A 1 126 ? 15.556 -1.856 8.515 1.00 96.62 126 GLY A O 1
ATOM 1029 N N . VAL A 1 127 ? 14.452 -1.408 10.417 1.00 97.81 127 VAL A N 1
ATOM 1030 C CA . VAL A 1 127 ? 13.780 -2.716 10.539 1.00 97.81 127 VAL A CA 1
ATOM 1031 C C . VAL A 1 127 ? 12.260 -2.609 10.554 1.00 97.81 127 VAL A C 1
ATOM 1033 O O . VAL A 1 127 ? 11.593 -3.604 10.818 1.00 97.81 127 VAL A O 1
ATOM 1036 N N . LEU A 1 128 ? 11.684 -1.425 10.313 1.00 98.38 128 LEU A N 1
ATOM 1037 C CA . LEU A 1 128 ? 10.230 -1.259 10.287 1.00 98.38 128 LEU A CA 1
ATOM 1038 C C . LEU A 1 128 ? 9.621 -2.145 9.180 1.00 98.38 128 LEU A C 1
ATOM 1040 O O . LEU A 1 128 ? 9.920 -1.924 8.006 1.00 98.38 128 LEU A O 1
ATOM 1044 N N . PRO A 1 129 ? 8.729 -3.097 9.511 1.00 98.12 129 PRO A N 1
ATOM 1045 C CA . PRO A 1 129 ? 8.031 -3.883 8.500 1.00 98.12 129 PRO A CA 1
ATOM 1046 C C . PRO A 1 129 ? 7.172 -3.000 7.575 1.00 98.12 129 PRO A C 1
ATOM 1048 O O . PRO A 1 129 ? 6.620 -1.999 8.046 1.00 98.12 129 PRO A O 1
ATOM 1051 N N . PRO A 1 130 ? 6.965 -3.377 6.304 1.00 98.44 130 PRO A N 1
ATOM 1052 C CA . PRO A 1 130 ? 6.079 -2.641 5.404 1.00 98.44 130 PRO A CA 1
ATOM 1053 C C . PRO A 1 130 ? 4.624 -2.660 5.890 1.00 98.44 130 PRO A C 1
ATOM 1055 O O . PRO A 1 130 ? 4.201 -3.584 6.587 1.00 98.44 130 PRO A O 1
ATOM 1058 N N . ALA A 1 131 ? 3.835 -1.655 5.511 1.00 98.50 131 ALA A N 1
ATOM 1059 C CA . ALA A 1 131 ? 2.380 -1.692 5.658 1.00 98.50 131 ALA A CA 1
ATOM 1060 C C . ALA A 1 131 ? 1.726 -2.474 4.503 1.00 98.50 131 ALA A C 1
ATOM 1062 O O . ALA A 1 131 ? 2.258 -2.502 3.396 1.00 98.50 131 ALA A O 1
ATOM 1063 N N . LEU A 1 132 ? 0.570 -3.091 4.755 1.00 98.50 132 LEU A N 1
ATOM 1064 C CA . LEU A 1 132 ? -0.211 -3.792 3.737 1.00 98.50 132 LEU A CA 1
ATOM 1065 C C . LEU A 1 132 ? -1.377 -2.909 3.295 1.00 98.50 132 LEU A C 1
ATOM 1067 O O . LEU A 1 132 ? -2.248 -2.559 4.100 1.00 98.50 132 LEU A O 1
ATOM 1071 N N . LEU A 1 133 ? -1.387 -2.573 2.012 1.00 98.25 133 LEU A N 1
ATOM 1072 C CA . LEU A 1 133 ? -2.450 -1.826 1.358 1.00 98.25 133 LEU A CA 1
ATOM 1073 C C . LEU A 1 133 ? -3.309 -2.768 0.514 1.00 98.25 133 LEU A C 1
ATOM 1075 O O . LEU A 1 133 ? -2.808 -3.755 -0.014 1.00 98.25 133 LEU A O 1
ATOM 1079 N N . TRP A 1 134 ? -4.593 -2.462 0.368 1.00 97.31 134 TRP A N 1
ATOM 1080 C CA . TRP 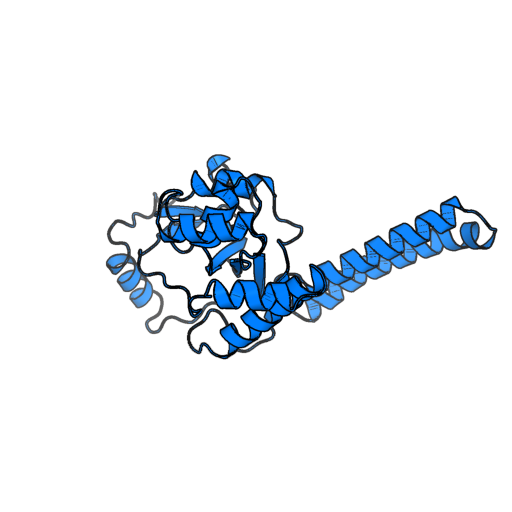A 1 134 ? -5.533 -3.224 -0.448 1.00 97.31 134 TRP A CA 1
ATOM 1081 C C . TRP A 1 134 ? -6.187 -2.322 -1.490 1.00 97.31 134 TRP A C 1
ATOM 1083 O O . TRP A 1 134 ? -6.889 -1.375 -1.147 1.00 97.31 134 TRP A O 1
ATOM 1093 N N . TRP A 1 135 ? -5.983 -2.635 -2.764 1.00 96.06 135 TRP A N 1
ATOM 1094 C CA . TRP A 1 135 ? -6.662 -1.961 -3.862 1.00 96.06 135 TRP A CA 1
ATOM 1095 C C . TRP A 1 135 ? -8.158 -2.270 -3.891 1.00 96.06 135 TRP A C 1
ATOM 1097 O O . TRP A 1 135 ? -8.547 -3.439 -3.935 1.00 96.06 135 TRP A O 1
ATOM 1107 N N . VAL A 1 136 ? -8.994 -1.230 -3.962 1.00 93.75 136 VAL A N 1
ATOM 1108 C CA . VAL A 1 136 ? -10.438 -1.364 -4.182 1.00 93.75 136 VAL A CA 1
ATOM 1109 C C . VAL A 1 136 ? -10.854 -0.605 -5.435 1.00 93.75 136 VAL A C 1
ATOM 1111 O O . VAL A 1 136 ? -11.147 0.585 -5.387 1.00 93.75 136 VAL A O 1
ATOM 1114 N N . SER A 1 137 ? -10.972 -1.323 -6.555 1.00 91.31 137 SER A N 1
ATOM 1115 C CA . SER A 1 137 ? -11.227 -0.718 -7.872 1.00 91.31 137 SER A CA 1
ATOM 1116 C C . SER A 1 137 ? -12.525 0.081 -7.965 1.00 91.31 137 SER A C 1
ATOM 1118 O O . SER A 1 137 ? -12.601 1.034 -8.723 1.00 91.31 137 SER A O 1
ATOM 1120 N N . GLY A 1 138 ? -13.573 -0.304 -7.228 1.00 88.25 138 GLY A N 1
ATOM 1121 C CA . GLY A 1 138 ? -14.832 0.457 -7.218 1.00 88.25 138 GLY A CA 1
ATOM 1122 C C . GLY A 1 138 ? -14.709 1.832 -6.550 1.00 88.25 138 GLY A C 1
ATOM 1123 O O . GLY A 1 138 ? -15.521 2.716 -6.809 1.00 88.25 138 GLY A O 1
ATOM 1124 N N . LEU A 1 139 ? -13.696 2.001 -5.699 1.00 87.56 139 LEU A N 1
ATOM 1125 C CA . LEU A 1 139 ? -13.393 3.238 -4.984 1.00 87.56 139 LEU A CA 1
ATOM 1126 C C . LEU A 1 139 ? -12.210 3.995 -5.589 1.00 87.56 139 LEU A C 1
ATOM 1128 O O . LEU A 1 139 ? -12.011 5.145 -5.216 1.00 87.56 139 LEU A O 1
ATOM 1132 N N . ASP A 1 140 ? -11.450 3.348 -6.477 1.00 88.88 140 ASP A N 1
ATOM 1133 C CA . ASP A 1 140 ? -10.222 3.884 -7.068 1.00 88.88 140 ASP A CA 1
ATOM 1134 C C . ASP A 1 140 ? -9.204 4.323 -5.994 1.00 88.88 140 ASP A C 1
ATOM 1136 O O . ASP A 1 140 ? -8.613 5.395 -6.059 1.00 88.88 140 ASP A O 1
ATOM 1140 N N . ILE A 1 141 ? -9.061 3.518 -4.929 1.00 91.56 141 ILE A N 1
ATOM 1141 C CA . ILE A 1 141 ? -8.242 3.864 -3.758 1.00 91.56 141 ILE A CA 1
ATOM 1142 C C . ILE A 1 141 ? -7.573 2.638 -3.129 1.00 91.56 141 ILE A C 1
ATOM 1144 O O . ILE A 1 141 ? -8.090 1.515 -3.189 1.00 91.56 141 ILE A O 1
ATOM 1148 N N . LEU A 1 142 ? -6.445 2.870 -2.457 1.00 95.19 142 LEU A N 1
ATOM 1149 C CA . LEU A 1 142 ? -5.765 1.887 -1.618 1.00 95.19 142 LEU A CA 1
ATOM 1150 C C . LEU A 1 142 ? -6.250 1.989 -0.167 1.00 95.19 142 LEU A C 1
ATOM 1152 O O . LEU A 1 142 ? -6.093 3.005 0.502 1.00 95.19 142 LEU A O 1
ATOM 1156 N N . LEU A 1 143 ? -6.813 0.920 0.376 1.00 96.00 143 LEU A N 1
ATOM 1157 C CA . LEU A 1 143 ? -7.182 0.846 1.786 1.00 96.00 143 LEU A CA 1
ATOM 1158 C C . LEU A 1 143 ? -5.990 0.392 2.627 1.00 96.00 143 LEU A C 1
ATOM 1160 O O . LEU A 1 143 ? -5.321 -0.573 2.271 1.00 96.00 143 LEU A O 1
ATOM 1164 N N . VAL A 1 144 ? -5.743 1.017 3.781 1.00 97.50 144 VAL A N 1
ATOM 1165 C CA . VAL A 1 144 ? -4.766 0.464 4.739 1.00 97.50 144 VAL A CA 1
ATOM 1166 C C . VAL A 1 144 ? -5.397 -0.740 5.430 1.00 97.50 144 VAL A C 1
ATOM 1168 O O . VAL A 1 144 ? -6.239 -0.572 6.319 1.00 97.50 144 VAL A O 1
ATOM 1171 N N . LEU A 1 145 ? -4.977 -1.940 5.030 1.00 96.81 145 LEU A N 1
ATOM 1172 C CA . LEU A 1 145 ? -5.419 -3.201 5.618 1.00 96.81 145 LEU A CA 1
ATOM 1173 C C . LEU A 1 145 ? -4.607 -3.513 6.884 1.00 96.81 145 LEU A C 1
ATOM 1175 O O . LEU A 1 145 ? -5.158 -3.820 7.936 1.00 96.81 145 LEU A O 1
ATOM 1179 N N . ASP A 1 146 ? -3.291 -3.350 6.851 1.00 97.75 146 ASP A N 1
ATOM 1180 C CA . ASP A 1 146 ? -2.468 -3.558 8.041 1.00 97.75 146 ASP A CA 1
ATOM 1181 C C . ASP A 1 146 ? -1.328 -2.547 8.124 1.00 97.75 146 ASP A C 1
ATOM 1183 O O . ASP A 1 146 ? -0.731 -2.158 7.125 1.00 97.75 146 ASP A O 1
ATOM 1187 N N . GLY A 1 147 ? -0.957 -2.154 9.343 1.00 97.81 147 GLY A N 1
ATOM 1188 C CA . GLY A 1 147 ? 0.176 -1.255 9.565 1.00 97.81 147 GLY A CA 1
ATOM 1189 C C . GLY A 1 147 ? -0.144 0.227 9.707 1.00 97.81 147 GLY A C 1
ATOM 1190 O O . GLY A 1 147 ? 0.771 1.026 9.536 1.00 97.81 147 GLY A O 1
ATOM 1191 N N . HIS A 1 148 ? -1.364 0.610 10.094 1.00 97.50 148 HIS A N 1
ATOM 1192 C CA . HIS A 1 148 ? -1.716 2.006 10.418 1.00 97.50 148 HIS A CA 1
ATOM 1193 C C . HIS A 1 148 ? -0.685 2.676 11.343 1.00 97.50 148 HIS A C 1
ATOM 1195 O O . HIS A 1 148 ? -0.230 3.781 11.072 1.00 97.50 148 HIS A O 1
ATOM 1201 N N . ASP A 1 149 ? -0.240 1.985 12.397 1.00 97.50 149 ASP A N 1
ATOM 1202 C CA . ASP A 1 149 ? 0.738 2.550 13.342 1.00 97.50 149 ASP A CA 1
ATOM 1203 C C . ASP A 1 149 ? 2.169 2.570 12.786 1.00 97.50 149 ASP A C 1
ATOM 1205 O O . ASP A 1 149 ? 2.982 3.376 13.232 1.00 97.50 149 ASP A O 1
ATOM 1209 N N . ARG A 1 150 ? 2.483 1.700 11.815 1.00 98.12 150 ARG A N 1
ATOM 1210 C CA . ARG A 1 150 ? 3.774 1.699 11.106 1.00 98.12 150 ARG A CA 1
ATOM 1211 C C . ARG A 1 150 ? 3.842 2.871 10.130 1.00 98.12 150 ARG A C 1
ATOM 1213 O O . ARG A 1 150 ? 4.852 3.563 10.103 1.00 98.12 150 ARG A O 1
ATOM 1220 N N . ILE A 1 151 ? 2.744 3.149 9.422 1.00 97.94 151 ILE A N 1
ATOM 1221 C CA . ILE A 1 151 ? 2.581 4.362 8.608 1.00 97.94 151 ILE A CA 1
ATOM 1222 C C . ILE A 1 151 ? 2.741 5.599 9.494 1.00 97.94 151 ILE A C 1
ATOM 1224 O O . ILE A 1 151 ? 3.590 6.441 9.218 1.00 97.94 151 ILE A O 1
ATOM 1228 N N . ALA A 1 152 ? 1.995 5.680 10.601 1.00 97.19 152 ALA A N 1
ATOM 1229 C CA . ALA A 1 152 ? 2.096 6.807 11.529 1.00 97.19 152 ALA A CA 1
ATOM 1230 C C . ALA A 1 152 ? 3.527 6.996 12.066 1.00 97.19 152 ALA A C 1
ATOM 1232 O O . ALA A 1 152 ? 3.996 8.125 12.194 1.00 97.19 152 ALA A O 1
ATOM 1233 N N . ALA A 1 153 ? 4.240 5.901 12.351 1.00 97.88 153 ALA A N 1
ATOM 1234 C CA . ALA A 1 153 ? 5.628 5.948 12.792 1.00 97.88 153 ALA A CA 1
ATOM 1235 C C . ALA A 1 153 ? 6.593 6.445 11.708 1.00 97.88 153 ALA A C 1
ATOM 1237 O O . ALA A 1 153 ? 7.420 7.301 12.009 1.00 97.88 153 ALA A O 1
ATOM 1238 N N . ALA A 1 154 ? 6.483 5.944 10.475 1.00 97.81 154 ALA A N 1
ATOM 1239 C CA . ALA A 1 154 ? 7.318 6.380 9.356 1.00 97.81 154 ALA A CA 1
ATOM 1240 C C . ALA A 1 154 ? 7.138 7.879 9.075 1.00 97.81 154 ALA A C 1
ATOM 1242 O O . ALA A 1 154 ? 8.121 8.620 9.009 1.00 97.81 154 ALA A O 1
ATOM 1243 N N . LEU A 1 155 ? 5.884 8.341 9.025 1.00 96.62 155 LEU A N 1
ATOM 1244 C CA . LEU A 1 155 ? 5.554 9.749 8.798 1.00 96.62 155 LEU A CA 1
ATOM 1245 C C . LEU A 1 155 ? 6.039 10.651 9.944 1.00 96.62 155 LEU A C 1
ATOM 1247 O O . LEU A 1 155 ? 6.534 11.746 9.689 1.00 96.62 155 LEU A O 1
ATOM 1251 N N . ALA A 1 156 ? 5.957 10.189 11.197 1.00 96.44 156 ALA A N 1
ATOM 1252 C CA . ALA A 1 156 ? 6.483 10.915 12.358 1.00 96.44 156 ALA A CA 1
ATOM 1253 C C . ALA A 1 156 ? 8.021 11.011 12.385 1.00 96.44 156 ALA A C 1
ATOM 1255 O O . ALA A 1 156 ? 8.564 11.831 13.122 1.00 96.44 156 ALA A O 1
ATOM 1256 N N . GLU A 1 157 ? 8.718 10.176 11.613 1.00 97.25 157 GLU A N 1
ATOM 1257 C CA . GLU A 1 157 ? 10.162 10.265 11.362 1.00 97.25 157 GLU A CA 1
ATOM 1258 C C . GLU A 1 157 ? 10.472 10.915 10.002 1.00 97.25 157 GLU A C 1
ATOM 1260 O O . GLU A 1 157 ? 11.605 10.854 9.539 1.00 97.25 157 GLU A O 1
ATOM 1265 N N . HIS A 1 158 ? 9.481 11.543 9.357 1.00 95.44 158 HIS A N 1
ATOM 1266 C CA . HIS A 1 158 ? 9.613 12.207 8.054 1.00 95.44 158 HIS A CA 1
ATOM 1267 C C . HIS A 1 158 ? 10.077 11.281 6.917 1.00 95.44 158 HIS A C 1
ATOM 1269 O O . HIS A 1 158 ? 10.718 11.720 5.965 1.00 95.44 158 HIS A O 1
ATOM 1275 N N . THR A 1 159 ? 9.715 9.999 6.996 1.00 95.44 159 THR A N 1
ATOM 1276 C CA . THR A 1 159 ? 10.006 8.988 5.970 1.00 95.44 159 THR A CA 1
ATOM 1277 C C . THR A 1 159 ? 8.728 8.515 5.287 1.00 95.44 159 THR A C 1
ATOM 1279 O O . THR A 1 159 ? 7.655 8.481 5.896 1.00 95.44 159 THR A O 1
ATOM 1282 N N . VAL A 1 160 ? 8.837 8.129 4.014 1.00 94.56 160 VAL A N 1
ATOM 1283 C CA . VAL A 1 160 ? 7.754 7.433 3.312 1.00 94.56 160 VAL A CA 1
ATOM 1284 C C . VAL A 1 160 ? 7.744 5.975 3.782 1.00 94.56 160 VAL A C 1
ATOM 1286 O O . VAL A 1 160 ? 8.792 5.327 3.735 1.00 94.56 160 VAL A O 1
ATOM 1289 N N . PRO A 1 161 ? 6.606 5.437 4.255 1.00 96.06 161 PRO A N 1
ATOM 1290 C CA . PRO A 1 161 ? 6.541 4.046 4.682 1.00 96.06 161 PRO A CA 1
ATOM 1291 C C . PRO A 1 161 ? 6.764 3.099 3.499 1.00 96.06 161 PRO A C 1
ATOM 1293 O O . PRO A 1 161 ? 6.212 3.294 2.417 1.00 96.06 161 PRO A O 1
ATOM 1296 N N . ALA A 1 162 ? 7.511 2.020 3.733 1.00 97.62 162 ALA A N 1
ATOM 1297 C CA . ALA A 1 162 ? 7.500 0.877 2.831 1.00 97.62 162 ALA A CA 1
ATOM 1298 C C . ALA A 1 162 ? 6.104 0.235 2.830 1.00 97.62 162 ALA A C 1
ATOM 1300 O O . ALA A 1 162 ? 5.465 0.112 3.882 1.00 97.62 162 ALA A O 1
ATOM 1301 N N . VAL A 1 163 ? 5.634 -0.187 1.658 1.00 98.25 163 VAL A N 1
ATOM 1302 C CA . VAL A 1 163 ? 4.304 -0.779 1.492 1.00 98.25 163 VAL A CA 1
ATOM 1303 C C . VAL A 1 163 ? 4.342 -1.998 0.584 1.00 98.25 163 VAL A C 1
ATOM 1305 O O . VAL A 1 163 ? 5.175 -2.095 -0.317 1.00 98.25 163 VAL A O 1
ATOM 1308 N N . VAL A 1 164 ? 3.398 -2.903 0.815 1.00 98.19 164 VAL A N 1
ATOM 1309 C CA . VAL A 1 164 ? 3.027 -3.978 -0.102 1.00 98.19 164 VAL A CA 1
ATOM 1310 C C . VAL A 1 164 ? 1.565 -3.774 -0.480 1.00 98.19 164 VAL A C 1
ATOM 1312 O O . VAL A 1 164 ? 0.721 -3.573 0.393 1.00 98.19 164 VAL A O 1
ATOM 1315 N N . VAL A 1 165 ? 1.268 -3.803 -1.774 1.00 97.81 165 VAL A N 1
ATOM 1316 C CA . VAL A 1 165 ? -0.074 -3.624 -2.328 1.00 97.81 165 VAL A CA 1
ATOM 1317 C C . VAL A 1 165 ? -0.652 -4.982 -2.694 1.00 97.81 165 VAL A C 1
ATOM 1319 O O . VAL A 1 165 ? -0.094 -5.700 -3.519 1.00 97.81 165 VAL A O 1
ATOM 1322 N N . LEU A 1 166 ? -1.786 -5.312 -2.084 1.00 97.38 166 LEU A N 1
ATOM 1323 C CA . LEU A 1 166 ? -2.641 -6.438 -2.429 1.00 97.38 166 LEU A CA 1
ATOM 1324 C C . LEU A 1 166 ? -3.691 -5.988 -3.447 1.00 97.38 166 LEU A C 1
ATOM 1326 O O . LEU A 1 166 ? -4.489 -5.089 -3.163 1.00 97.38 166 LEU A O 1
ATOM 1330 N N . ALA A 1 167 ? -3.757 -6.663 -4.590 1.00 96.50 167 ALA A N 1
ATOM 1331 C CA . ALA A 1 167 ? -4.788 -6.433 -5.595 1.00 96.50 167 ALA A CA 1
ATOM 1332 C C . ALA A 1 167 ? -5.217 -7.748 -6.265 1.00 96.50 167 ALA A C 1
ATOM 1334 O O . ALA A 1 167 ? -4.438 -8.701 -6.322 1.00 96.50 167 ALA A O 1
ATOM 1335 N N . PRO A 1 168 ? -6.444 -7.845 -6.803 1.00 95.19 168 PRO A N 1
ATOM 1336 C CA . PRO A 1 168 ? -6.756 -8.889 -7.768 1.00 95.19 168 PRO A CA 1
ATOM 1337 C C . PRO A 1 168 ? -5.797 -8.784 -8.956 1.00 95.19 168 PRO A C 1
ATOM 1339 O O . PRO A 1 168 ? -5.474 -7.682 -9.392 1.00 95.19 168 PRO A O 1
ATOM 1342 N N . ALA A 1 169 ? -5.377 -9.911 -9.521 1.00 92.25 169 ALA A N 1
ATOM 1343 C CA . ALA A 1 169 ? -4.605 -9.880 -10.755 1.00 92.25 169 ALA A CA 1
ATOM 1344 C C . ALA A 1 169 ? -5.480 -9.339 -11.905 1.00 92.25 169 ALA A C 1
ATOM 1346 O O . ALA A 1 169 ? -6.685 -9.632 -11.952 1.00 92.25 169 ALA A O 1
ATOM 1347 N N . PRO A 1 170 ? -4.904 -8.586 -12.855 1.00 87.56 170 PRO A N 1
ATOM 1348 C CA . PRO A 1 170 ? -5.638 -8.115 -14.016 1.00 87.56 170 PRO A CA 1
ATOM 1349 C C . PRO A 1 170 ? -6.146 -9.305 -14.838 1.00 87.56 170 PRO A C 1
ATOM 1351 O O . PRO A 1 170 ? -5.536 -10.377 -14.894 1.00 87.56 170 PRO A O 1
ATOM 1354 N N . GLY A 1 171 ? -7.294 -9.122 -15.492 1.00 84.88 171 GLY A N 1
ATOM 1355 C CA . GLY A 1 171 ? -7.843 -10.145 -16.379 1.00 84.88 171 GLY A CA 1
ATOM 1356 C C . GLY A 1 171 ? -6.897 -10.413 -17.560 1.00 84.88 171 GLY A C 1
ATOM 1357 O O . GLY A 1 171 ? -6.294 -9.470 -18.074 1.00 84.88 171 GLY A O 1
ATOM 1358 N N . PRO A 1 172 ? -6.795 -11.663 -18.050 1.00 82.00 172 PRO A N 1
ATOM 1359 C CA . PRO A 1 172 ? -5.843 -12.023 -19.106 1.00 82.00 172 PRO A CA 1
ATOM 1360 C C . PRO A 1 172 ? -6.073 -11.245 -20.410 1.00 82.00 172 PRO A C 1
ATOM 1362 O O . PRO A 1 172 ? -5.125 -10.933 -21.120 1.00 82.00 172 PRO A O 1
ATOM 1365 N N . THR A 1 173 ? -7.323 -10.883 -20.710 1.00 84.50 173 THR A N 1
ATOM 1366 C CA . THR A 1 173 ? -7.675 -10.065 -21.878 1.00 84.50 173 THR A CA 1
ATOM 1367 C C . THR A 1 173 ? -7.179 -8.628 -21.762 1.00 84.50 173 THR A C 1
ATOM 1369 O O . THR A 1 173 ? -6.715 -8.067 -22.751 1.00 84.50 173 THR A O 1
ATOM 1372 N N . TRP A 1 174 ? -7.255 -8.037 -20.566 1.00 83.81 174 TRP A N 1
ATOM 1373 C CA . TRP A 1 174 ? -6.736 -6.696 -20.313 1.00 83.81 174 TRP A CA 1
ATOM 1374 C C . TRP A 1 174 ? -5.210 -6.689 -20.410 1.00 83.81 174 TRP A C 1
ATOM 1376 O O . TRP A 1 174 ? -4.664 -5.869 -21.142 1.00 83.81 174 TRP A O 1
ATOM 1386 N N . ALA A 1 175 ? -4.545 -7.657 -19.767 1.00 80.69 175 ALA A N 1
ATOM 1387 C CA . ALA A 1 175 ? -3.086 -7.770 -19.785 1.00 80.69 175 ALA A CA 1
ATOM 1388 C C . ALA A 1 175 ? -2.558 -7.931 -21.219 1.00 80.69 175 ALA A C 1
ATOM 1390 O O . ALA A 1 175 ? -1.752 -7.127 -21.672 1.00 80.69 175 ALA A O 1
ATOM 1391 N N . ALA A 1 176 ? -3.126 -8.864 -21.992 1.00 82.31 176 ALA A N 1
ATOM 1392 C CA . ALA A 1 176 ? -2.749 -9.059 -23.393 1.00 82.31 176 ALA A CA 1
ATOM 1393 C C . ALA A 1 176 ? -3.013 -7.821 -24.275 1.00 82.31 176 ALA A C 1
ATOM 1395 O O . ALA A 1 176 ? -2.311 -7.594 -25.263 1.00 82.31 176 ALA A O 1
ATOM 1396 N N . GLY A 1 177 ? -4.041 -7.029 -23.951 1.00 83.25 177 GLY A N 1
ATOM 1397 C CA . GLY A 1 177 ? -4.335 -5.770 -24.633 1.00 83.25 177 GLY A CA 1
ATOM 1398 C C . GLY A 1 177 ? -3.297 -4.686 -24.337 1.00 83.25 177 GLY A C 1
ATOM 1399 O O . GLY A 1 177 ? -2.794 -4.060 -25.271 1.00 83.25 177 GLY A O 1
ATOM 1400 N N . ALA A 1 178 ? -2.959 -4.500 -23.059 1.00 81.44 178 ALA A N 1
ATOM 1401 C CA . ALA A 1 178 ? -1.937 -3.555 -22.612 1.00 81.44 178 ALA A CA 1
ATOM 1402 C C . ALA A 1 178 ? -0.554 -3.917 -23.181 1.00 81.44 178 ALA A C 1
ATOM 1404 O O . ALA A 1 178 ? 0.097 -3.072 -23.801 1.00 81.44 178 ALA A O 1
ATOM 1405 N N . ASP A 1 179 ? -0.171 -5.195 -23.087 1.00 86.81 179 ASP A N 1
ATOM 1406 C CA . ASP A 1 179 ? 1.088 -5.718 -23.626 1.00 86.81 179 ASP A CA 1
ATOM 1407 C C . ASP A 1 179 ? 1.207 -5.450 -25.126 1.00 86.81 179 ASP A C 1
ATOM 1409 O O . ASP A 1 179 ? 2.244 -4.995 -25.597 1.00 86.81 179 ASP A O 1
ATOM 1413 N N . ARG A 1 180 ? 0.132 -5.655 -25.899 1.00 88.12 180 ARG A N 1
ATOM 1414 C CA . ARG A 1 180 ? 0.161 -5.448 -27.354 1.00 88.12 180 ARG A CA 1
ATOM 1415 C C . ARG A 1 180 ? 0.521 -4.013 -27.736 1.00 88.12 180 ARG A C 1
ATOM 1417 O O . ARG A 1 180 ? 1.211 -3.816 -28.734 1.00 88.12 180 ARG A O 1
ATOM 1424 N N . HIS A 1 181 ? 0.030 -3.019 -26.998 1.00 86.38 181 HIS A N 1
ATOM 1425 C CA . HIS A 1 181 ? 0.362 -1.623 -27.277 1.00 86.38 181 HIS A CA 1
ATOM 1426 C C . HIS A 1 181 ? 1.830 -1.328 -26.949 1.00 86.38 181 HIS A C 1
ATOM 1428 O O . HIS A 1 181 ? 2.543 -0.785 -27.791 1.00 86.38 181 HIS A O 1
ATOM 1434 N N . ILE A 1 182 ? 2.287 -1.763 -25.771 1.00 90.62 182 ILE A N 1
ATOM 1435 C CA . ILE A 1 182 ? 3.662 -1.558 -25.294 1.00 90.62 182 ILE A CA 1
ATOM 1436 C C . ILE A 1 182 ? 4.678 -2.262 -26.208 1.00 90.62 182 ILE A C 1
ATOM 1438 O O . ILE A 1 182 ? 5.678 -1.660 -26.597 1.00 90.62 182 ILE A O 1
ATOM 1442 N N . VAL A 1 183 ? 4.400 -3.506 -26.611 1.00 93.62 183 VAL A N 1
ATOM 1443 C CA . VAL A 1 183 ? 5.240 -4.282 -27.538 1.00 93.62 183 VAL A CA 1
ATOM 1444 C C . VAL A 1 183 ? 5.338 -3.589 -28.895 1.00 93.62 183 VAL A C 1
ATOM 1446 O O . VAL A 1 183 ? 6.445 -3.389 -29.383 1.00 93.62 183 VAL A O 1
ATOM 1449 N N . ARG A 1 184 ? 4.216 -3.145 -29.479 1.00 93.56 184 ARG A N 1
ATOM 1450 C CA . ARG A 1 184 ? 4.229 -2.443 -30.777 1.00 93.56 184 ARG A CA 1
ATOM 1451 C C . ARG A 1 184 ? 5.029 -1.144 -30.733 1.00 93.56 184 ARG A C 1
ATOM 1453 O O . ARG A 1 184 ? 5.752 -0.838 -31.678 1.00 93.56 184 ARG A O 1
ATOM 1460 N N . GLU A 1 185 ? 4.888 -0.369 -29.659 1.00 92.69 185 GLU A N 1
ATOM 1461 C CA . GLU A 1 185 ? 5.651 0.868 -29.487 1.00 92.69 185 GLU A CA 1
ATOM 1462 C C . GLU A 1 185 ? 7.157 0.581 -29.375 1.00 92.69 185 GLU A C 1
ATOM 1464 O O . GLU A 1 185 ? 7.968 1.261 -30.010 1.00 92.69 185 GLU A O 1
ATOM 1469 N N . TYR A 1 186 ? 7.531 -0.444 -28.606 1.00 94.81 186 TYR A N 1
ATOM 1470 C CA . TYR A 1 186 ? 8.917 -0.885 -28.474 1.00 94.81 186 TYR A CA 1
ATOM 1471 C C . TYR A 1 186 ? 9.501 -1.361 -29.810 1.00 94.81 186 TYR A C 1
ATOM 1473 O O . TYR A 1 186 ? 10.558 -0.873 -30.214 1.00 94.81 186 TYR A O 1
ATOM 1481 N N . GLU A 1 187 ? 8.800 -2.247 -30.521 1.00 96.69 187 GLU A N 1
ATOM 1482 C CA . GLU A 1 187 ? 9.217 -2.771 -31.827 1.00 96.69 187 GLU A CA 1
ATOM 1483 C C . GLU A 1 187 ? 9.422 -1.644 -32.846 1.00 96.69 187 GLU A C 1
ATOM 1485 O O . GLU A 1 187 ? 10.457 -1.602 -33.511 1.00 96.69 187 GLU A O 1
ATOM 1490 N N . GLY A 1 188 ? 8.494 -0.682 -32.919 1.00 96.25 188 GLY A N 1
ATOM 1491 C CA . GLY A 1 188 ? 8.611 0.462 -33.826 1.00 96.25 188 GLY A CA 1
ATOM 1492 C C . GLY A 1 188 ? 9.825 1.347 -33.522 1.00 96.25 188 GLY A C 1
ATOM 1493 O O . GLY A 1 188 ? 10.545 1.757 -34.436 1.00 96.25 188 GLY A O 1
ATOM 1494 N N . ARG A 1 189 ? 10.107 1.609 -32.238 1.00 94.94 189 ARG A N 1
ATOM 1495 C CA . ARG A 1 189 ? 11.296 2.377 -31.819 1.00 94.94 189 ARG A CA 1
ATOM 1496 C C . ARG A 1 189 ? 12.593 1.621 -32.093 1.00 94.94 189 ARG A C 1
ATOM 1498 O O . ARG A 1 189 ? 13.564 2.231 -32.540 1.00 94.94 189 ARG A O 1
ATOM 1505 N N . LEU A 1 190 ? 12.612 0.312 -31.843 1.00 95.94 190 LEU A N 1
ATOM 1506 C CA . LEU A 1 190 ? 13.772 -0.529 -32.120 1.00 95.94 190 LEU A CA 1
ATOM 1507 C C . LEU A 1 190 ? 14.059 -0.562 -33.625 1.00 95.94 190 LEU A C 1
ATOM 1509 O O . LEU A 1 190 ? 15.189 -0.307 -34.030 1.00 95.94 190 LEU A O 1
ATOM 1513 N N . GLN A 1 191 ? 13.034 -0.766 -34.455 1.00 96.62 191 GLN A N 1
ATOM 1514 C CA . GLN A 1 191 ? 13.160 -0.783 -35.913 1.00 96.62 191 GLN A CA 1
ATOM 1515 C C . GLN A 1 191 ? 13.727 0.531 -36.472 1.00 96.62 191 GLN A C 1
ATOM 1517 O O . GLN A 1 191 ? 14.527 0.498 -37.406 1.00 96.62 191 GLN A O 1
ATOM 1522 N N . ALA A 1 192 ? 13.357 1.677 -35.893 1.00 95.12 192 ALA A N 1
ATOM 1523 C CA . ALA A 1 192 ? 13.865 2.982 -36.315 1.00 95.12 192 ALA A CA 1
ATOM 1524 C C . ALA A 1 192 ? 15.351 3.203 -35.962 1.00 95.12 192 ALA A C 1
ATOM 1526 O O . ALA A 1 192 ? 16.069 3.857 -36.716 1.00 95.12 192 ALA A O 1
ATOM 1527 N N . LEU A 1 193 ? 15.821 2.669 -34.829 1.00 95.50 193 LEU A N 1
ATOM 1528 C CA . LEU A 1 193 ? 17.176 2.912 -34.311 1.00 95.50 193 LEU A CA 1
ATOM 1529 C C . LEU A 1 193 ? 18.190 1.829 -34.705 1.00 95.50 193 LEU A C 1
ATOM 1531 O O . LEU A 1 193 ? 19.388 2.110 -34.801 1.00 95.50 193 LEU A O 1
ATOM 1535 N N . GLN A 1 194 ? 17.728 0.599 -34.945 1.00 95.31 194 GLN A N 1
ATOM 1536 C CA . GLN A 1 194 ? 18.586 -0.554 -35.214 1.00 95.31 194 GLN A CA 1
ATOM 1537 C C . GLN A 1 194 ? 19.519 -0.359 -36.420 1.00 95.31 194 GLN A C 1
ATOM 1539 O O . GLN A 1 194 ? 20.686 -0.736 -36.304 1.00 95.31 194 GLN A O 1
ATOM 1544 N N . PRO A 1 195 ? 19.093 0.247 -37.552 1.00 97.19 195 PRO A N 1
ATOM 1545 C CA . PRO A 1 195 ? 19.996 0.483 -38.670 1.00 97.19 195 PRO A CA 1
ATOM 1546 C C . PRO A 1 195 ? 21.197 1.343 -38.268 1.00 97.19 195 PRO A C 1
ATOM 1548 O O . PRO A 1 195 ? 22.326 0.925 -38.495 1.00 97.19 195 PRO A O 1
ATOM 1551 N N . ALA A 1 196 ? 20.994 2.492 -37.617 1.00 94.50 196 ALA A N 1
ATOM 1552 C CA . ALA A 1 196 ? 22.092 3.370 -37.198 1.00 94.50 196 ALA A CA 1
ATOM 1553 C C . ALA A 1 196 ? 23.026 2.682 -36.186 1.00 94.50 196 ALA A C 1
ATOM 1555 O O . ALA A 1 196 ? 24.247 2.722 -36.337 1.00 94.50 196 ALA A O 1
ATOM 1556 N N . ALA A 1 197 ? 22.459 1.958 -35.216 1.00 94.56 197 ALA A N 1
ATOM 1557 C CA . ALA A 1 197 ? 23.238 1.194 -34.243 1.00 94.56 197 ALA A CA 1
ATOM 1558 C C . ALA A 1 197 ? 24.106 0.104 -34.903 1.00 94.56 197 ALA A C 1
ATOM 1560 O O . ALA A 1 197 ? 25.263 -0.080 -34.514 1.00 94.56 197 ALA A O 1
ATOM 1561 N N . ASN A 1 198 ? 23.582 -0.580 -35.929 1.00 95.44 198 ASN A N 1
ATOM 1562 C CA . ASN A 1 198 ? 24.324 -1.583 -36.702 1.00 95.44 198 ASN A CA 1
ATOM 1563 C C . ASN A 1 198 ? 25.495 -0.973 -37.489 1.00 95.44 198 ASN A C 1
ATOM 1565 O O . ASN A 1 198 ? 26.497 -1.649 -37.700 1.00 95.44 198 ASN A O 1
ATOM 1569 N N . HIS A 1 199 ? 25.395 0.300 -37.883 1.00 95.50 199 HIS A N 1
ATOM 1570 C CA . HIS A 1 199 ? 26.482 1.049 -38.525 1.00 95.50 199 HIS A CA 1
ATOM 1571 C C . HIS A 1 199 ? 27.466 1.672 -37.516 1.00 95.50 199 HIS A C 1
ATOM 1573 O O . HIS A 1 199 ? 28.344 2.437 -37.906 1.00 95.50 199 HIS A O 1
ATOM 1579 N N . GLY A 1 200 ? 27.350 1.333 -36.227 1.00 94.62 200 GLY A N 1
ATOM 1580 C CA . GLY A 1 200 ? 28.294 1.750 -35.192 1.00 94.62 200 GLY A CA 1
ATOM 1581 C C . GLY A 1 200 ? 27.951 3.060 -34.483 1.00 94.62 200 GLY A C 1
ATOM 1582 O O . GLY A 1 200 ? 28.777 3.539 -33.715 1.00 94.62 200 GLY A O 1
ATOM 1583 N N . ASP A 1 201 ? 26.757 3.626 -34.686 1.00 96.69 201 ASP A N 1
ATOM 1584 C CA . ASP A 1 201 ? 26.323 4.823 -33.958 1.00 96.69 201 ASP A CA 1
ATOM 1585 C C . ASP A 1 201 ? 26.117 4.514 -32.459 1.00 96.69 201 ASP A C 1
ATOM 1587 O O . ASP A 1 201 ? 25.193 3.795 -32.061 1.00 96.69 201 ASP A O 1
ATOM 1591 N N . GLU A 1 202 ? 26.986 5.073 -31.616 1.00 96.00 202 GLU A N 1
ATOM 1592 C CA . GLU A 1 202 ? 26.956 4.896 -30.161 1.00 96.00 202 GLU A CA 1
ATOM 1593 C C . GLU A 1 202 ? 25.738 5.550 -29.494 1.00 96.00 202 GLU A C 1
ATOM 1595 O O . GLU A 1 202 ? 25.208 5.013 -28.516 1.00 96.00 202 GLU A O 1
ATOM 1600 N N . LEU A 1 203 ? 25.228 6.661 -30.037 1.00 95.69 203 LEU A N 1
ATOM 1601 C CA . LEU A 1 203 ? 24.008 7.290 -29.530 1.00 95.69 203 LEU A CA 1
ATOM 1602 C C . LEU A 1 203 ? 22.798 6.389 -29.802 1.00 95.69 203 LEU A C 1
ATOM 1604 O O . LEU A 1 203 ? 21.952 6.202 -28.923 1.00 95.69 203 LEU A O 1
ATOM 1608 N N . ALA A 1 204 ? 22.736 5.776 -30.986 1.00 94.38 204 ALA A N 1
ATOM 1609 C CA . ALA A 1 204 ? 21.688 4.813 -31.314 1.00 94.38 204 ALA A CA 1
ATOM 1610 C C . ALA A 1 204 ? 21.736 3.580 -30.392 1.00 94.38 204 ALA A C 1
ATOM 1612 O O . ALA A 1 204 ? 20.697 3.167 -29.871 1.00 94.38 204 ALA A O 1
ATOM 1613 N N . LYS A 1 205 ? 22.929 3.035 -30.106 1.00 95.44 205 LYS A N 1
ATOM 1614 C CA . LYS A 1 205 ? 23.102 1.926 -29.144 1.00 95.44 205 LYS A CA 1
ATOM 1615 C C . LYS A 1 205 ? 22.653 2.307 -27.731 1.00 95.44 205 LYS A C 1
ATOM 1617 O O . LYS A 1 205 ? 21.916 1.550 -27.092 1.00 95.44 205 LYS A O 1
ATOM 1622 N N . ALA A 1 206 ? 23.047 3.486 -27.248 1.00 96.38 206 ALA A N 1
ATOM 1623 C CA . ALA A 1 206 ? 22.633 3.986 -25.938 1.00 96.38 206 ALA A CA 1
ATOM 1624 C C . ALA A 1 206 ? 21.107 4.162 -25.848 1.00 96.38 206 ALA A C 1
ATOM 1626 O O . ALA A 1 206 ? 20.492 3.771 -24.848 1.00 96.38 206 ALA A O 1
ATOM 1627 N N . ASN A 1 207 ? 20.482 4.675 -26.911 1.00 95.81 207 ASN A N 1
ATOM 1628 C CA . ASN A 1 207 ? 19.030 4.805 -27.004 1.00 95.81 207 ASN A CA 1
ATOM 1629 C C . ASN A 1 207 ? 18.331 3.439 -26.987 1.00 95.81 207 ASN A C 1
ATOM 1631 O O . ASN A 1 207 ? 17.367 3.274 -26.240 1.00 95.81 207 ASN A O 1
ATOM 1635 N N . ILE A 1 208 ? 18.837 2.441 -27.721 1.00 96.62 208 ILE A N 1
ATOM 1636 C CA . ILE A 1 208 ? 18.308 1.064 -27.696 1.00 96.62 208 ILE A CA 1
ATOM 1637 C C . ILE A 1 208 ? 18.362 0.472 -26.281 1.00 96.62 208 ILE A C 1
ATOM 1639 O O . ILE A 1 208 ? 17.386 -0.115 -25.800 1.00 96.62 208 ILE A O 1
ATOM 1643 N N . ALA A 1 209 ? 19.478 0.659 -25.573 1.00 95.81 209 ALA A N 1
ATOM 1644 C CA . ALA A 1 209 ? 19.606 0.193 -24.196 1.00 95.81 209 ALA A CA 1
ATOM 1645 C C . ALA A 1 209 ? 18.602 0.895 -23.259 1.00 95.81 209 ALA A C 1
ATOM 1647 O O . ALA A 1 209 ? 18.013 0.254 -22.386 1.00 95.81 209 ALA A O 1
ATOM 1648 N N . ASN A 1 210 ? 18.372 2.200 -23.447 1.00 95.56 210 ASN A N 1
ATOM 1649 C CA . ASN A 1 210 ? 17.386 2.959 -22.677 1.00 95.56 210 ASN A CA 1
ATOM 1650 C C . ASN A 1 210 ? 15.950 2.470 -22.931 1.00 95.56 210 ASN A C 1
ATOM 1652 O O . ASN A 1 210 ? 15.252 2.128 -21.974 1.00 95.56 210 ASN A O 1
ATOM 1656 N N . ILE A 1 211 ? 15.525 2.374 -24.198 1.00 95.62 211 ILE A N 1
ATOM 1657 C CA . ILE A 1 211 ? 14.159 1.935 -24.527 1.00 95.62 211 ILE A CA 1
ATOM 1658 C C . ILE A 1 211 ? 13.909 0.494 -24.078 1.00 95.62 211 ILE A C 1
ATOM 1660 O O . ILE A 1 211 ? 12.800 0.192 -23.659 1.00 95.62 211 ILE A O 1
ATOM 1664 N N . THR A 1 212 ? 14.929 -0.372 -24.097 1.00 95.19 212 THR A N 1
ATOM 1665 C CA . THR A 1 212 ? 14.811 -1.759 -23.623 1.00 95.19 212 THR A CA 1
ATOM 1666 C C . THR A 1 212 ? 14.578 -1.807 -22.113 1.00 95.19 212 THR A C 1
ATOM 1668 O O . THR A 1 212 ? 13.690 -2.521 -21.653 1.00 95.19 212 THR A O 1
ATOM 1671 N N . ARG A 1 213 ? 15.304 -0.996 -21.327 1.00 93.94 213 ARG A N 1
ATOM 1672 C CA . ARG A 1 213 ? 15.046 -0.872 -19.881 1.00 93.94 213 ARG A CA 1
ATOM 1673 C C . ARG A 1 213 ? 13.652 -0.315 -19.596 1.00 93.94 213 ARG A C 1
ATOM 1675 O O . ARG A 1 213 ? 12.958 -0.836 -18.729 1.00 93.94 213 ARG A O 1
ATOM 1682 N N . ARG A 1 214 ? 13.226 0.713 -20.339 1.00 92.56 214 ARG A N 1
ATOM 1683 C CA . ARG A 1 214 ? 11.877 1.284 -20.211 1.00 92.56 214 ARG A CA 1
ATOM 1684 C C . ARG A 1 214 ? 10.795 0.258 -20.552 1.00 92.56 214 ARG A C 1
ATOM 1686 O O . ARG A 1 214 ? 9.831 0.150 -19.807 1.00 92.56 214 ARG A O 1
ATOM 1693 N N . PHE A 1 215 ? 10.976 -0.506 -21.626 1.00 93.31 215 PHE A N 1
ATOM 1694 C CA . PHE A 1 215 ? 10.064 -1.569 -22.041 1.00 93.31 215 PHE A CA 1
ATOM 1695 C C . PHE A 1 215 ? 9.922 -2.648 -20.962 1.00 93.31 215 PHE A C 1
ATOM 1697 O O . PHE A 1 215 ? 8.804 -2.984 -20.580 1.00 93.31 215 PHE A O 1
ATOM 1704 N N . ALA A 1 216 ? 11.041 -3.121 -20.402 1.00 90.88 216 ALA A N 1
ATOM 1705 C CA . ALA A 1 216 ? 11.021 -4.063 -19.284 1.00 90.88 216 ALA A CA 1
ATOM 1706 C C . ALA A 1 216 ? 10.260 -3.498 -18.068 1.00 90.88 216 ALA A C 1
ATOM 1708 O O . ALA A 1 216 ? 9.459 -4.209 -17.462 1.00 90.88 216 ALA A O 1
ATOM 1709 N N . GLY A 1 217 ? 10.457 -2.212 -17.752 1.00 89.00 217 GLY A N 1
ATOM 1710 C CA . GLY A 1 217 ? 9.691 -1.509 -16.719 1.00 89.00 217 GLY A CA 1
ATOM 1711 C C . GLY A 1 217 ? 8.188 -1.481 -17.009 1.00 89.00 217 GLY A C 1
ATOM 1712 O O . GLY A 1 217 ? 7.400 -1.876 -16.158 1.00 89.00 217 GLY A O 1
ATOM 1713 N N . GLN A 1 218 ? 7.790 -1.113 -18.230 1.00 89.44 218 GLN A N 1
ATOM 1714 C CA . GLN A 1 218 ? 6.382 -1.054 -18.643 1.00 89.44 218 GLN A CA 1
ATOM 1715 C C . GLN A 1 218 ? 5.690 -2.423 -18.578 1.00 89.44 218 GLN A C 1
ATOM 1717 O O . GLN A 1 218 ? 4.562 -2.509 -18.100 1.00 89.44 218 GLN A O 1
ATOM 1722 N N . LEU A 1 219 ? 6.355 -3.499 -19.012 1.00 88.19 219 LEU A N 1
ATOM 1723 C CA . LEU A 1 219 ? 5.808 -4.856 -18.886 1.00 88.19 219 LEU A CA 1
ATOM 1724 C C . LEU A 1 219 ? 5.643 -5.271 -17.420 1.00 88.19 219 LEU A C 1
ATOM 1726 O O . LEU A 1 219 ? 4.639 -5.874 -17.042 1.00 88.19 219 LEU A O 1
ATOM 1730 N N . ASN A 1 220 ? 6.618 -4.929 -16.579 1.00 85.88 220 ASN A N 1
ATOM 1731 C CA . ASN A 1 220 ? 6.530 -5.186 -15.150 1.00 85.88 220 ASN A CA 1
ATOM 1732 C C . ASN A 1 220 ? 5.384 -4.388 -14.493 1.00 85.88 220 ASN A C 1
ATOM 1734 O O . ASN A 1 220 ? 4.694 -4.933 -13.633 1.00 85.88 220 ASN A O 1
ATOM 1738 N N . ASP A 1 221 ? 5.127 -3.153 -14.926 1.00 84.88 221 ASP A N 1
ATOM 1739 C CA . ASP A 1 221 ? 3.990 -2.353 -14.453 1.00 84.88 221 ASP A CA 1
ATOM 1740 C C . ASP A 1 221 ? 2.648 -2.977 -14.860 1.00 84.88 221 ASP A C 1
ATOM 1742 O O . ASP A 1 221 ? 1.745 -3.087 -14.031 1.00 84.88 221 ASP A O 1
ATOM 1746 N N . VAL A 1 222 ? 2.519 -3.479 -16.096 1.00 85.56 222 VAL A N 1
ATOM 1747 C CA . VAL A 1 222 ? 1.319 -4.222 -16.530 1.00 85.56 222 VAL A CA 1
ATOM 1748 C C . VAL A 1 222 ? 1.108 -5.466 -15.671 1.00 85.56 222 VAL A C 1
ATOM 1750 O O . VAL A 1 222 ? -0.007 -5.712 -15.207 1.00 85.56 222 VAL A O 1
ATOM 1753 N N . ALA A 1 223 ? 2.169 -6.229 -15.405 1.00 81.94 223 ALA A N 1
ATOM 1754 C CA . ALA A 1 223 ? 2.091 -7.431 -14.576 1.00 81.94 223 ALA A CA 1
ATOM 1755 C C . ALA A 1 223 ? 1.684 -7.136 -13.119 1.00 81.94 223 ALA A C 1
ATOM 1757 O O . ALA A 1 223 ? 1.073 -7.988 -12.469 1.00 81.94 223 ALA A O 1
ATOM 1758 N N . ARG A 1 224 ? 2.014 -5.941 -12.614 1.00 84.00 224 ARG A N 1
ATOM 1759 C CA . ARG A 1 224 ? 1.691 -5.475 -11.254 1.00 84.00 224 ARG A CA 1
ATOM 1760 C C . ARG A 1 224 ? 0.402 -4.663 -11.164 1.00 84.00 224 ARG A C 1
ATOM 1762 O O . ARG A 1 224 ? -0.004 -4.339 -10.053 1.00 84.00 224 ARG A O 1
ATOM 1769 N N . SER A 1 225 ? -0.221 -4.353 -12.298 1.00 86.88 225 SER A N 1
ATOM 1770 C CA . SER A 1 225 ? -1.447 -3.562 -12.341 1.00 86.88 225 SER A CA 1
ATOM 1771 C C . SER A 1 225 ? -2.569 -4.181 -11.514 1.00 86.88 225 SER A C 1
ATOM 1773 O O . SER A 1 225 ? -2.667 -5.398 -11.324 1.00 86.88 225 SER A O 1
ATOM 1775 N N . GLU A 1 226 ? -3.434 -3.317 -11.012 1.00 92.50 226 GLU A N 1
ATOM 1776 C CA . GLU A 1 226 ? -4.460 -3.694 -10.068 1.00 92.50 226 GLU A CA 1
ATOM 1777 C C . GLU A 1 226 ? -5.759 -4.062 -10.789 1.00 92.50 226 GLU A C 1
ATOM 1779 O O . GLU A 1 226 ? -6.417 -3.257 -11.451 1.00 92.50 226 GLU A O 1
ATOM 1784 N N . GLY A 1 227 ? -6.155 -5.325 -10.656 1.00 92.38 227 GLY A N 1
ATOM 1785 C CA . GLY A 1 227 ? -7.379 -5.852 -11.237 1.00 92.38 227 GLY A CA 1
ATOM 1786 C C . GLY A 1 227 ? -8.651 -5.336 -10.558 1.00 92.38 227 GLY A C 1
ATOM 1787 O O . GLY A 1 227 ? -8.642 -4.656 -9.531 1.00 92.38 227 GLY A O 1
ATOM 1788 N N . ARG A 1 228 ? -9.800 -5.702 -11.135 1.00 92.19 228 ARG A N 1
ATOM 1789 C CA . ARG A 1 228 ? -11.116 -5.323 -10.600 1.00 92.19 228 ARG A CA 1
ATOM 1790 C C . ARG A 1 228 ? -11.444 -6.113 -9.336 1.00 92.19 228 ARG A C 1
ATOM 1792 O O . ARG A 1 228 ? -11.471 -7.345 -9.379 1.00 92.19 228 ARG A O 1
ATOM 1799 N N . THR A 1 229 ? -11.761 -5.411 -8.252 1.00 92.38 229 THR A N 1
ATOM 1800 C CA . THR A 1 229 ? -12.315 -6.024 -7.044 1.00 92.38 229 THR A CA 1
ATOM 1801 C C . THR A 1 229 ? -13.768 -6.433 -7.242 1.00 92.38 229 THR A C 1
ATOM 1803 O O . THR A 1 229 ? -14.484 -5.926 -8.109 1.00 92.38 229 THR A O 1
ATOM 1806 N N . ARG A 1 230 ? -14.206 -7.389 -6.424 1.00 88.31 230 ARG A N 1
ATOM 1807 C CA . ARG A 1 230 ? -15.597 -7.834 -6.340 1.00 88.31 230 ARG A CA 1
ATOM 1808 C C . ARG A 1 230 ? -16.191 -7.398 -5.009 1.00 88.31 230 ARG A C 1
ATOM 1810 O O . ARG A 1 230 ? -15.469 -7.201 -4.036 1.00 88.31 230 ARG A O 1
ATOM 1817 N N . ALA A 1 231 ? -17.511 -7.277 -4.979 1.00 82.12 231 ALA A N 1
ATOM 1818 C CA . ALA A 1 231 ? -18.259 -7.135 -3.741 1.00 82.12 231 ALA A CA 1
ATOM 1819 C C . ALA A 1 231 ? -18.691 -8.516 -3.235 1.00 82.12 231 ALA A C 1
ATOM 1821 O O . ALA A 1 231 ? -19.008 -9.402 -4.034 1.00 82.12 231 ALA A O 1
ATOM 1822 N N . TRP A 1 232 ? -18.753 -8.680 -1.915 1.00 81.81 232 TRP A N 1
ATOM 1823 C CA . TRP A 1 232 ? -19.437 -9.819 -1.314 1.00 81.81 232 TRP A CA 1
ATOM 1824 C C . TRP A 1 232 ? -20.929 -9.510 -1.255 1.00 81.81 232 TRP A C 1
ATOM 1826 O O . TRP A 1 232 ? -21.304 -8.423 -0.802 1.00 81.81 232 TRP A O 1
ATOM 1836 N N . PRO A 1 233 ? -21.796 -10.431 -1.703 1.00 82.75 233 PRO A N 1
ATOM 1837 C CA . PRO A 1 233 ? -23.221 -10.263 -1.499 1.00 82.75 233 PRO A CA 1
ATOM 1838 C C . PRO A 1 233 ? -23.494 -10.254 0.007 1.00 82.75 233 PRO A C 1
ATOM 1840 O O . PRO A 1 233 ? -23.142 -11.199 0.709 1.00 82.75 233 PRO A O 1
ATOM 1843 N N . LEU A 1 234 ? -24.121 -9.189 0.504 1.00 85.69 234 LEU A N 1
ATOM 1844 C CA . LEU A 1 234 ? -24.610 -9.153 1.876 1.00 85.69 234 LEU A CA 1
ATOM 1845 C C . LEU A 1 234 ? -25.934 -9.933 1.938 1.00 85.69 234 LEU A C 1
ATOM 1847 O O . LEU A 1 234 ? -26.884 -9.542 1.248 1.00 85.69 234 LEU A O 1
ATOM 1851 N N . PRO A 1 235 ? -26.042 -11.011 2.738 1.00 90.81 235 PRO A N 1
ATOM 1852 C CA . PRO A 1 235 ? -27.317 -11.688 2.951 1.00 90.81 235 PRO A CA 1
ATOM 1853 C C . PRO A 1 235 ? -28.386 -10.700 3.441 1.00 90.81 235 PRO A C 1
ATOM 1855 O O . PRO A 1 235 ? -28.126 -9.880 4.317 1.00 90.81 235 PRO A O 1
ATOM 1858 N N . GLY A 1 236 ? -29.581 -10.744 2.849 1.00 92.69 236 GLY A N 1
ATOM 1859 C CA . GLY A 1 236 ? -30.641 -9.752 3.093 1.00 92.69 236 GLY A CA 1
ATOM 1860 C C . GLY A 1 236 ? -30.524 -8.462 2.262 1.00 92.69 236 GLY A C 1
ATOM 1861 O O . GLY A 1 236 ? -31.389 -7.587 2.352 1.00 92.69 236 GLY A O 1
ATOM 1862 N N . GLY A 1 237 ? -29.498 -8.349 1.412 1.00 93.31 237 GLY A N 1
ATOM 1863 C CA . GLY A 1 237 ? -29.371 -7.312 0.391 1.00 93.31 237 GLY A CA 1
ATOM 1864 C C . GLY A 1 237 ? -29.370 -5.889 0.951 1.00 93.31 237 GLY A C 1
ATOM 1865 O O . GLY A 1 237 ? -28.800 -5.604 2.003 1.00 93.31 237 GLY A O 1
ATOM 1866 N N . ARG A 1 238 ? -30.021 -4.970 0.227 1.00 91.69 238 ARG A N 1
ATOM 1867 C CA . ARG A 1 238 ? -30.045 -3.538 0.566 1.00 91.69 238 ARG A CA 1
ATOM 1868 C C . ARG A 1 238 ? -30.646 -3.257 1.945 1.00 91.69 238 ARG A C 1
ATOM 1870 O O . ARG A 1 238 ? -30.123 -2.397 2.643 1.00 91.69 238 ARG A O 1
ATOM 1877 N N . ALA A 1 239 ? -31.711 -3.955 2.335 1.00 92.25 239 ALA A N 1
ATOM 1878 C CA . ALA A 1 239 ? -32.373 -3.718 3.618 1.00 92.25 239 ALA A CA 1
ATOM 1879 C C . ALA A 1 239 ? -31.449 -4.067 4.795 1.00 92.25 239 ALA A C 1
ATOM 1881 O O . ALA A 1 239 ? -31.275 -3.256 5.703 1.00 92.25 239 ALA A O 1
ATOM 1882 N N . ALA A 1 240 ? -30.781 -5.226 4.728 1.00 93.69 240 ALA A N 1
ATOM 1883 C CA . ALA A 1 240 ? -29.779 -5.613 5.719 1.00 93.69 240 ALA A CA 1
ATOM 1884 C C . ALA A 1 240 ? -28.606 -4.622 5.759 1.00 93.69 240 ALA A C 1
ATOM 1886 O O . ALA A 1 240 ? -28.153 -4.248 6.839 1.00 93.69 240 ALA A O 1
ATOM 1887 N N . TRP A 1 241 ? -28.159 -4.137 4.595 1.00 90.38 241 TRP A N 1
ATOM 1888 C CA . TRP A 1 241 ? -27.104 -3.124 4.522 1.00 90.38 241 TRP A CA 1
ATOM 1889 C C . TRP A 1 241 ? -27.526 -1.813 5.196 1.00 90.38 241 TRP A C 1
ATOM 1891 O O . TRP A 1 241 ? -26.781 -1.287 6.017 1.00 90.38 241 TRP A O 1
ATOM 1901 N N . GLN A 1 242 ? -28.730 -1.307 4.907 1.00 90.38 242 GLN A N 1
ATOM 1902 C CA . GLN A 1 242 ? -29.253 -0.073 5.508 1.00 90.38 242 GLN A CA 1
ATOM 1903 C C . GLN A 1 242 ? -29.381 -0.199 7.030 1.00 90.38 242 GLN A C 1
ATOM 1905 O O . GLN A 1 242 ? -29.001 0.720 7.753 1.00 90.38 242 GLN A O 1
ATOM 1910 N N . GLN A 1 243 ? -29.861 -1.346 7.520 1.00 92.25 243 GLN A N 1
ATOM 1911 C CA . GLN A 1 243 ? -29.951 -1.623 8.953 1.00 92.25 243 GLN A CA 1
ATOM 1912 C C . GLN A 1 243 ? -28.566 -1.641 9.614 1.00 92.25 243 GLN A C 1
ATOM 1914 O O . GLN A 1 243 ? -28.377 -1.004 10.649 1.00 92.25 243 GLN A O 1
ATOM 1919 N N . GLN A 1 244 ? -27.591 -2.335 9.019 1.00 91.00 244 GLN A N 1
ATOM 1920 C CA . GLN A 1 244 ? -26.221 -2.365 9.538 1.00 91.00 244 GLN A CA 1
ATOM 1921 C C . GLN A 1 244 ? -25.574 -0.977 9.514 1.00 91.00 244 GLN A C 1
ATOM 1923 O O . GLN A 1 244 ? -24.935 -0.594 10.491 1.00 91.00 244 GLN A O 1
ATOM 1928 N N . ALA A 1 245 ? -25.765 -0.205 8.443 1.00 89.62 245 ALA A N 1
ATOM 1929 C CA . ALA A 1 245 ? -25.253 1.157 8.338 1.00 89.62 245 ALA A CA 1
ATOM 1930 C C . ALA A 1 245 ? -25.834 2.061 9.437 1.00 89.62 245 ALA A C 1
ATOM 1932 O O . ALA A 1 245 ? -25.068 2.696 10.154 1.00 89.62 245 ALA A O 1
ATOM 1933 N N . ALA A 1 246 ? -27.155 2.040 9.645 1.00 90.19 246 ALA A N 1
ATOM 1934 C CA . ALA A 1 246 ? -27.810 2.817 10.700 1.00 90.19 246 ALA A CA 1
ATOM 1935 C C . ALA A 1 246 ? -27.356 2.410 12.116 1.00 90.19 246 ALA A C 1
ATOM 1937 O O . ALA A 1 246 ? -27.270 3.249 13.006 1.00 90.19 246 ALA A O 1
ATOM 1938 N N . GLN A 1 247 ? -27.039 1.130 12.339 1.00 91.69 247 GLN A N 1
ATOM 1939 C CA . GLN A 1 247 ? -26.523 0.649 13.626 1.00 91.69 247 GLN A CA 1
ATOM 1940 C C . GLN A 1 247 ? -25.056 1.021 13.866 1.00 91.69 247 GLN A C 1
ATOM 1942 O O . GLN A 1 247 ? -24.657 1.275 15.002 1.00 91.69 247 GLN A O 1
ATOM 1947 N N . LEU A 1 248 ? -24.229 0.977 12.820 1.00 89.81 248 LEU A N 1
ATOM 1948 C CA . LEU A 1 248 ? -22.778 1.152 12.922 1.00 89.81 248 LEU A CA 1
ATOM 1949 C C . LEU A 1 248 ? -22.329 2.603 12.745 1.00 89.81 248 LEU A C 1
ATOM 1951 O O . LEU A 1 248 ? -21.233 2.951 13.181 1.00 89.81 248 LEU A O 1
ATOM 1955 N N . ALA A 1 249 ? -23.156 3.420 12.104 1.00 87.56 249 ALA A N 1
ATOM 1956 C CA . ALA A 1 249 ? -22.955 4.842 11.894 1.00 87.56 249 ALA A CA 1
ATOM 1957 C C . ALA A 1 249 ? -24.314 5.558 12.042 1.00 87.56 249 ALA A C 1
ATOM 1959 O O . ALA A 1 249 ? -24.894 5.987 11.048 1.00 87.56 249 ALA A O 1
ATOM 1960 N N . PRO A 1 250 ? -24.860 5.662 13.269 1.00 83.50 250 PRO A N 1
ATOM 1961 C CA . PRO A 1 250 ? -26.171 6.279 13.503 1.00 83.50 250 PRO A CA 1
ATOM 1962 C C . PRO A 1 250 ? -26.211 7.758 13.097 1.00 83.50 250 PRO A C 1
ATOM 1964 O O . PRO A 1 250 ? -27.244 8.244 12.649 1.00 83.50 250 PRO A O 1
ATOM 1967 N N . ASP A 1 251 ? -25.065 8.438 13.170 1.00 82.56 251 ASP A N 1
ATOM 1968 C CA . ASP A 1 251 ? -24.904 9.836 12.763 1.00 82.56 251 ASP A CA 1
ATOM 1969 C C . ASP A 1 251 ? -24.632 9.991 11.255 1.00 82.56 251 ASP A C 1
ATOM 1971 O O . ASP A 1 251 ? -24.302 11.082 10.785 1.00 82.56 251 ASP A O 1
ATOM 1975 N N . TRP A 1 252 ? -24.737 8.902 10.480 1.00 77.75 252 TRP A N 1
ATOM 1976 C CA . TRP A 1 252 ? -24.562 8.923 9.032 1.00 77.75 252 TRP A CA 1
ATOM 1977 C C . TRP A 1 252 ? -25.704 9.683 8.365 1.00 77.75 252 TRP A C 1
ATOM 1979 O O . TRP A 1 252 ? -26.751 9.133 8.016 1.00 77.75 252 TRP A O 1
ATOM 1989 N N . THR A 1 253 ? -25.475 10.969 8.150 1.00 64.25 253 THR A N 1
ATOM 1990 C CA . THR A 1 253 ? -26.310 11.799 7.296 1.00 64.25 253 THR A CA 1
ATOM 1991 C C . THR A 1 253 ? -25.707 11.772 5.900 1.00 64.25 253 THR A C 1
ATOM 1993 O O . THR A 1 253 ? -24.617 12.282 5.655 1.00 64.25 253 THR A O 1
ATOM 1996 N N . ILE A 1 254 ? -26.400 11.126 4.958 1.00 58.44 254 ILE A N 1
ATOM 1997 C CA . ILE A 1 254 ? -26.087 11.313 3.541 1.00 58.44 254 ILE A CA 1
ATOM 1998 C C . ILE A 1 254 ? -26.343 12.803 3.287 1.00 58.44 254 ILE A C 1
ATOM 2000 O O . ILE A 1 254 ? -27.485 13.246 3.411 1.00 58.44 254 ILE A O 1
ATOM 2004 N N . GLY A 1 255 ? -25.288 13.583 3.021 1.00 49.78 255 GLY A N 1
ATOM 2005 C CA . GLY A 1 255 ? -25.428 14.973 2.571 1.00 49.78 255 GLY A CA 1
ATOM 2006 C C . GLY A 1 255 ? -26.443 15.052 1.421 1.00 49.78 255 GLY A C 1
ATOM 2007 O O . GLY A 1 255 ? -26.632 14.046 0.731 1.00 49.78 255 GLY A O 1
ATOM 2008 N N . PRO A 1 256 ? -27.151 16.183 1.251 1.00 34.50 256 PRO A N 1
ATOM 2009 C CA . PRO A 1 256 ? -28.384 16.239 0.470 1.00 34.50 256 PRO A CA 1
ATOM 2010 C C . PRO A 1 256 ? -28.199 15.591 -0.902 1.00 34.50 256 PRO A C 1
ATOM 2012 O O . PRO A 1 256 ? -27.213 15.850 -1.589 1.00 34.50 256 PRO A O 1
ATOM 2015 N N . ALA A 1 257 ? -29.146 14.723 -1.266 1.00 35.91 257 ALA A N 1
ATOM 2016 C CA . ALA A 1 257 ? -29.239 14.155 -2.600 1.00 35.91 257 ALA A CA 1
ATOM 2017 C C . ALA A 1 257 ? -29.368 15.310 -3.604 1.00 35.91 257 ALA A C 1
ATOM 2019 O O . ALA A 1 257 ? -30.425 15.937 -3.683 1.00 35.91 257 ALA A O 1
ATOM 2020 N N . GLY A 1 258 ? -28.265 15.627 -4.280 1.00 31.64 258 GLY A N 1
ATOM 2021 C CA . GLY A 1 258 ? -28.243 16.460 -5.479 1.00 31.64 258 GLY A CA 1
ATOM 2022 C C . GLY A 1 258 ? -28.592 15.634 -6.702 1.00 31.64 258 GLY A C 1
ATOM 2023 O O . GLY A 1 258 ? -28.146 14.463 -6.754 1.00 31.64 258 GLY A O 1
#

Foldseek 3Di:
DKDAALQPDDFLFDDDDLVNLVVLVVPQPDVVSSQVVLLVVVVVRVVPRPDDLDDPAAKDKAWDDAPLADQVQLLLCLVLQDRIDDQDPSQPDPVVSNRHQEHESDHQDACPDPLLVVLLVCVVVVRRRAFEWEDAVVRNHTYRNGCSSNSSSCVSVVHHGIYIYMAGWADPVVLVVQLVVLVVVLVVLCVVLVVVVVVPPPVSVVVNVVSVVVSVVSNVSSRRDHYHGDDDQDVVHPVVVVVVCCVSCVVDDPPDDD

Organism: NCBI:txid2116518

Secondary structure (DSSP, 8-state):
-EEE--S----SSPPPPHHHHHHHHHT-SSHHHHHHHHHHHHHHHHHH-SSSS--SS-EEEEES--TT--TTHHHHTTTS--SEEEPPGGG--SSGGG--SEEESSPPPPTTSHHHHHHHHHHHTT-PPPEEEEEETTTTEEEEEE-HHHHHHHHHTT-PPPEEEEEEPPPHHHHHHHHHHHHHHHHHHHHHHHHHHHTT-HHHHHHHHHHHHHHHHHHHHHHH------PPPPTTHHHHHHHHHHHH-TT-------